Protein AF-A0A7C2ZQN1-F1 (afdb_monomer)

pLDDT: mean 78.72, std 21.74, range [24.59, 96.56]

Mean predicted aligned error: 15.44 Å

Radius of gyration: 37.04 Å; Cα contacts (8 Å, |Δi|>4): 256; chains: 1; bounding box: 61×62×106 Å

Secondary structure (DSSP, 8-state):
-HHHHHHHHHHHHHHHHHHHHHH-----HHHHTHHHHHHHHHHHHHHHHHHHHHHHHHHHHHHHHTT--HHHHHHHHHHHHHHHHHHHHHHHHHHHHHTTT-TTHHHHHHHHHHHHHHHHHHHHHHHHHHHHHHHHHHHHHHHHHHHHTSGGGTTHHHHHHHHHHHHHHHHHGGGHHHHHHHHHS----------------EEETTEE-SSEEEEEEETTEEEEEEEEPPS-TT-----------S---PPPSSS--------

Sequence (263 aa):
MHLLLIAFYLTILTFYLGTLIYALPIPVTGLKRWGPRLLNDAFFIAILISSIEIILGFVDYLRQILGGDWSTYLGFVKGMIVFRSTAIMIMSALASTLSKIIPGIARIITIGINMVSASLYALMLLYFLGLVIFYGMASLVSLGVALMAVPFRISRAAGAFLVSFALVFYLALPLYPQFLLFIASPLPRSALDVSIVYGNVYCSPGCFLDGGFVGIKVGNDYIGPVKLGTGRQDDPFDAEEIHDVQRLYILRCHGTQVLHKHV

InterPro domains:
  IPR060046 DNA import protein CedA/CedA1 domain [PF27251] (3-63)

Structure (mmCIF, N/CA/C/O backbone):
data_AF-A0A7C2ZQN1-F1
#
_entry.id   AF-A0A7C2ZQN1-F1
#
loop_
_atom_site.group_PDB
_atom_site.id
_atom_site.type_symbol
_atom_site.label_atom_id
_atom_site.label_alt_id
_atom_site.label_comp_id
_atom_site.label_asym_id
_atom_site.label_entity_id
_atom_site.label_seq_id
_atom_site.pdbx_PDB_ins_code
_atom_site.Cartn_x
_atom_site.Cartn_y
_atom_site.Cartn_z
_atom_site.occupancy
_atom_site.B_iso_or_equiv
_atom_site.auth_seq_id
_atom_site.auth_comp_id
_atom_site.auth_asym_id
_atom_site.auth_atom_id
_atom_site.pdbx_PDB_model_num
ATOM 1 N N . MET A 1 1 ? 4.921 -1.056 17.856 1.00 62.16 1 MET A N 1
ATOM 2 C CA . MET A 1 1 ? 4.182 -1.684 18.979 1.00 62.16 1 MET A CA 1
ATOM 3 C C . MET A 1 1 ? 3.676 -0.684 20.020 1.00 62.16 1 MET A C 1
ATOM 5 O O . MET A 1 1 ? 2.562 -0.859 20.491 1.00 62.16 1 MET A O 1
ATOM 9 N N . HIS A 1 2 ? 4.391 0.410 20.316 1.00 81.44 2 HIS A N 1
ATOM 10 C CA . HIS A 1 2 ? 3.902 1.438 21.257 1.00 81.44 2 HIS A CA 1
ATOM 11 C C . HIS A 1 2 ? 2.561 2.091 20.858 1.00 81.44 2 HIS A C 1
ATOM 13 O O . HIS A 1 2 ? 1.738 2.370 21.723 1.00 81.44 2 HIS A O 1
ATOM 19 N N . LEU A 1 3 ? 2.291 2.271 19.558 1.00 85.00 3 LEU A N 1
ATOM 20 C CA . LEU A 1 3 ? 1.023 2.846 19.081 1.00 85.00 3 LEU A CA 1
ATOM 21 C C . LEU A 1 3 ? -0.196 1.945 19.329 1.00 85.00 3 LEU A C 1
ATOM 23 O O . LEU A 1 3 ? -1.287 2.455 19.560 1.00 85.00 3 LEU A O 1
ATOM 27 N N . LEU A 1 4 ? -0.021 0.620 19.334 1.00 87.19 4 LEU A N 1
ATOM 28 C CA . LEU A 1 4 ? -1.113 -0.315 19.619 1.00 87.19 4 LEU A CA 1
ATOM 29 C C . LEU A 1 4 ? -1.508 -0.266 21.104 1.00 87.19 4 LEU A C 1
ATOM 31 O O . LEU A 1 4 ? -2.687 -0.279 21.440 1.00 87.19 4 LEU A O 1
ATOM 35 N N . LEU A 1 5 ? -0.515 -0.129 21.987 1.00 90.44 5 LEU A N 1
ATOM 36 C CA . LEU A 1 5 ? -0.727 0.080 23.420 1.00 90.44 5 LEU A CA 1
ATOM 37 C C . LEU A 1 5 ? -1.468 1.400 23.686 1.00 90.44 5 LEU A C 1
ATOM 39 O O . LEU A 1 5 ? -2.411 1.441 24.472 1.00 90.44 5 LEU A O 1
ATOM 43 N N . ILE A 1 6 ? -1.099 2.467 22.972 1.00 90.12 6 ILE A N 1
ATOM 44 C CA . ILE A 1 6 ? -1.827 3.741 23.009 1.00 90.12 6 ILE A CA 1
ATOM 45 C C . ILE A 1 6 ? -3.277 3.544 22.540 1.00 90.12 6 ILE A C 1
ATOM 47 O O . ILE A 1 6 ? -4.199 3.971 23.235 1.00 90.12 6 ILE A O 1
ATOM 51 N N . ALA A 1 7 ? -3.497 2.844 21.422 1.00 90.62 7 ALA A N 1
ATOM 52 C CA . ALA A 1 7 ? -4.836 2.530 20.919 1.00 90.62 7 ALA A CA 1
ATOM 53 C C . ALA A 1 7 ? -5.686 1.769 21.951 1.00 90.62 7 ALA A C 1
ATOM 55 O O . ALA A 1 7 ? -6.874 2.055 22.110 1.00 90.62 7 ALA A O 1
ATOM 56 N N . PHE A 1 8 ? -5.082 0.843 22.698 1.00 92.19 8 PHE A N 1
ATOM 57 C CA . PHE A 1 8 ? -5.755 0.109 23.767 1.00 92.19 8 PHE A CA 1
ATOM 58 C C . PHE A 1 8 ? -6.197 1.030 24.915 1.00 92.19 8 PHE A C 1
ATOM 60 O O . PHE A 1 8 ? -7.364 0.999 25.309 1.00 92.19 8 PHE A O 1
ATOM 67 N N . TYR A 1 9 ? -5.325 1.921 25.396 1.00 94.56 9 TYR A N 1
ATOM 68 C CA . TYR A 1 9 ? -5.704 2.896 26.425 1.00 94.56 9 TYR A CA 1
ATOM 69 C C . TYR A 1 9 ? -6.782 3.879 25.950 1.00 94.56 9 TYR A C 1
ATOM 71 O O . TYR A 1 9 ? -7.707 4.182 26.703 1.00 94.56 9 TYR A O 1
ATOM 79 N N . LEU A 1 10 ? -6.719 4.331 24.695 1.00 93.06 10 LEU A N 1
ATOM 80 C CA . LEU A 1 10 ? -7.768 5.151 24.072 1.00 93.06 10 LEU A CA 1
ATOM 81 C C . LEU A 1 10 ? -9.110 4.411 23.986 1.00 93.06 10 LEU A C 1
ATOM 83 O O . LEU A 1 10 ? -10.169 5.000 24.213 1.00 93.06 10 LEU A O 1
ATOM 87 N N . THR A 1 11 ? -9.072 3.109 23.711 1.00 94.44 11 THR A N 1
ATOM 88 C CA . THR A 1 11 ? -10.266 2.257 23.670 1.00 94.44 11 THR A CA 1
ATOM 89 C C . THR A 1 11 ? -10.902 2.141 25.055 1.00 94.44 11 THR A C 1
ATOM 91 O O . THR A 1 11 ? -12.108 2.351 25.198 1.00 94.44 11 THR A O 1
ATOM 94 N N . ILE A 1 12 ? -10.095 1.901 26.093 1.00 94.75 12 ILE A N 1
ATOM 95 C CA . ILE A 1 12 ? -10.549 1.880 27.493 1.00 94.75 12 ILE A CA 1
ATOM 96 C C . ILE A 1 12 ? -11.128 3.240 27.906 1.00 94.75 12 ILE A C 1
ATOM 98 O O . ILE A 1 12 ? -12.196 3.302 28.514 1.00 94.75 12 ILE A O 1
ATOM 102 N N . LEU A 1 13 ? -10.468 4.341 27.541 1.00 94.19 13 LEU A N 1
ATOM 103 C CA . LEU A 1 13 ? -10.964 5.691 27.807 1.00 94.19 13 LEU A CA 1
ATOM 104 C C . LEU A 1 13 ? -12.332 5.924 27.149 1.00 94.19 13 LEU A C 1
ATOM 106 O O . LEU A 1 13 ? -13.243 6.454 27.781 1.00 94.19 13 LEU A O 1
ATOM 110 N N . THR A 1 14 ? -12.497 5.489 25.899 1.00 93.75 14 THR A N 1
ATOM 111 C CA . THR A 1 14 ? -13.764 5.595 25.160 1.00 93.75 14 THR A CA 1
ATOM 112 C C . THR A 1 14 ? -14.869 4.765 25.814 1.00 93.75 14 THR A C 1
ATOM 114 O O . THR A 1 14 ? -16.006 5.231 25.915 1.00 93.75 14 THR A O 1
ATOM 117 N N . PHE A 1 15 ? -14.535 3.577 26.324 1.00 95.19 15 PHE A N 1
ATOM 118 C CA . PHE A 1 15 ? -15.457 2.744 27.094 1.00 95.19 15 PHE A CA 1
ATOM 119 C C . PHE A 1 15 ? -15.916 3.447 28.379 1.00 95.19 15 PHE A C 1
ATOM 121 O O . PHE A 1 15 ? -17.120 3.562 28.608 1.00 95.19 15 PHE A O 1
ATOM 128 N N . TYR A 1 16 ? -14.985 3.983 29.177 1.00 95.69 16 TYR A N 1
ATOM 129 C CA . TYR A 1 16 ? -15.316 4.706 30.410 1.00 95.69 16 TYR A CA 1
ATOM 130 C C . TYR A 1 16 ? -16.108 5.993 30.158 1.00 95.69 16 TYR A C 1
ATOM 132 O O . TYR A 1 16 ? -17.035 6.300 30.904 1.00 95.69 16 TYR A O 1
ATOM 140 N N . LEU A 1 17 ? -15.806 6.733 29.089 1.00 93.81 17 LEU A N 1
ATOM 141 C CA . LEU A 1 17 ? -16.623 7.878 28.679 1.00 93.81 17 LEU A CA 1
ATOM 142 C C . LEU A 1 17 ? -18.043 7.440 28.302 1.00 93.81 17 LEU A C 1
ATOM 144 O O . LEU A 1 17 ? -19.014 8.093 28.684 1.00 93.81 17 LEU A O 1
ATOM 148 N N . GLY A 1 18 ? -18.176 6.319 27.590 1.00 93.38 18 GLY A N 1
ATOM 149 C CA . GLY A 1 18 ? -19.468 5.738 27.235 1.00 93.38 18 GLY A CA 1
ATOM 150 C C . GLY A 1 18 ? -20.305 5.363 28.459 1.00 93.38 18 GLY A C 1
ATOM 151 O O . GLY A 1 18 ? -21.477 5.740 28.532 1.00 93.38 18 GLY A O 1
ATOM 152 N N . THR A 1 19 ? -19.710 4.674 29.439 1.00 94.50 19 THR A N 1
ATOM 153 C CA . THR A 1 19 ? -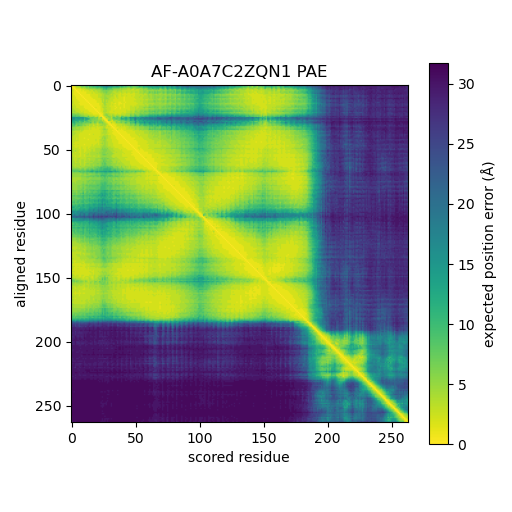20.399 4.288 30.681 1.00 94.50 19 THR A CA 1
ATOM 154 C C . THR A 1 19 ? -20.753 5.499 31.540 1.00 94.50 19 THR A C 1
ATOM 156 O O . THR A 1 19 ? -21.880 5.575 32.026 1.00 94.50 19 THR A O 1
ATOM 159 N N . LEU A 1 20 ? -19.856 6.482 31.662 1.00 94.06 20 LEU A N 1
ATOM 160 C CA . LEU A 1 20 ? -20.097 7.723 32.403 1.00 94.06 20 LEU A CA 1
ATOM 161 C C . LEU A 1 20 ? -21.277 8.512 31.818 1.00 94.06 20 LEU A C 1
ATOM 163 O O . LEU A 1 20 ? -22.177 8.918 32.552 1.00 94.06 20 LEU A O 1
ATOM 167 N N . ILE A 1 21 ? -21.307 8.687 30.493 1.00 92.94 21 ILE A N 1
ATOM 168 C CA . ILE A 1 21 ? -22.405 9.373 29.796 1.00 92.94 21 ILE A CA 1
ATOM 169 C C . ILE A 1 21 ? -23.724 8.611 29.968 1.00 92.94 21 ILE A C 1
ATOM 171 O O . ILE A 1 21 ? -24.782 9.226 30.098 1.00 92.94 21 ILE A O 1
ATOM 175 N N . TYR A 1 22 ? -23.677 7.278 29.967 1.00 92.00 22 TYR A N 1
ATOM 176 C CA . TYR A 1 22 ? -24.867 6.446 30.120 1.00 92.00 22 TYR A CA 1
ATOM 177 C C . TYR A 1 22 ? -25.436 6.467 31.549 1.00 92.00 22 TYR A C 1
ATOM 179 O O . TYR A 1 22 ? -26.656 6.499 31.717 1.00 92.00 22 TYR A O 1
ATOM 187 N N . ALA A 1 23 ? -24.564 6.484 32.561 1.00 93.56 23 ALA A N 1
ATOM 188 C CA . ALA A 1 23 ? -24.929 6.500 33.978 1.00 93.56 23 ALA A CA 1
ATOM 189 C C . ALA A 1 23 ? -25.407 7.876 34.476 1.00 93.56 23 ALA A C 1
ATOM 191 O O . ALA A 1 23 ? -26.027 7.967 35.535 1.00 93.56 23 ALA A O 1
ATOM 192 N N . LEU A 1 24 ? -25.129 8.949 33.730 1.00 92.00 24 LEU A N 1
ATOM 193 C CA . LEU A 1 24 ? -25.453 10.312 34.135 1.00 92.00 24 LEU A CA 1
ATOM 194 C C . LEU A 1 24 ? -26.981 10.525 34.241 1.00 92.00 24 LEU A C 1
ATOM 196 O O . LEU A 1 24 ? -27.708 10.293 33.265 1.00 92.00 24 LEU A O 1
ATOM 200 N N . PRO A 1 25 ? -27.496 11.038 35.376 1.00 88.88 25 PRO A N 1
ATOM 201 C CA . PRO A 1 25 ? -28.918 11.320 35.567 1.00 88.88 25 PRO A CA 1
ATOM 202 C C . PRO A 1 25 ? -29.312 12.661 34.920 1.00 88.88 25 PRO A C 1
ATOM 204 O O . PRO A 1 25 ? -29.912 13.520 35.559 1.00 88.88 25 PRO A O 1
ATOM 207 N N . ILE A 1 26 ? -28.945 12.878 33.653 1.00 86.69 26 ILE A N 1
ATOM 208 C CA . ILE A 1 26 ? -29.235 14.119 32.922 1.00 86.69 26 ILE A CA 1
ATOM 209 C C . ILE A 1 26 ? -30.270 13.841 31.818 1.00 86.69 26 ILE A C 1
ATOM 211 O O . ILE A 1 26 ? -30.046 12.963 30.979 1.00 86.69 26 ILE A O 1
ATOM 215 N N . PRO A 1 27 ? -31.383 14.599 31.744 1.00 81.25 27 PRO A N 1
ATOM 216 C CA . PRO A 1 27 ? -32.436 14.409 30.744 1.00 81.25 27 PRO A CA 1
ATOM 217 C C . PRO A 1 27 ? -32.093 15.021 29.367 1.00 81.25 27 PRO A C 1
ATOM 219 O O . PRO A 1 27 ? -32.971 15.511 28.663 1.00 81.25 27 PRO A O 1
ATOM 222 N N . VAL A 1 28 ? -30.823 14.998 28.941 1.00 88.81 28 VAL A N 1
ATOM 223 C CA . VAL A 1 28 ? -30.412 15.469 27.605 1.00 88.81 28 VAL A CA 1
ATOM 224 C C . VAL A 1 28 ? -30.356 14.273 26.656 1.00 88.81 28 VAL A C 1
ATOM 226 O O . VAL A 1 28 ? -29.385 13.513 26.617 1.00 88.81 28 VAL A O 1
ATOM 229 N N . THR A 1 29 ? -31.414 14.103 25.864 1.00 84.06 29 THR A N 1
ATOM 230 C CA . THR A 1 29 ? -31.579 12.971 24.933 1.00 84.06 29 THR A CA 1
ATOM 231 C C . THR A 1 29 ? -30.454 12.875 23.901 1.00 84.06 29 THR A C 1
ATOM 233 O O . THR A 1 29 ? -30.054 11.769 23.538 1.00 84.06 29 THR A O 1
ATOM 236 N N . GLY A 1 30 ? -29.907 14.013 23.460 1.00 85.62 30 GLY A N 1
ATOM 237 C CA . GLY A 1 30 ? -28.780 14.071 22.529 1.00 85.62 30 GLY A CA 1
ATOM 238 C C . GLY A 1 30 ? -27.532 13.401 23.095 1.00 85.62 30 GLY A C 1
ATOM 239 O O . GLY A 1 30 ? -27.023 12.460 22.494 1.00 85.62 30 GLY A O 1
ATOM 240 N N . LEU A 1 31 ? -27.089 13.829 24.280 1.00 86.50 31 LEU A N 1
ATOM 241 C CA . LEU A 1 31 ? -25.899 13.302 24.951 1.00 86.50 31 LEU A CA 1
ATOM 242 C C . LEU A 1 31 ? -26.084 11.832 25.355 1.00 86.50 31 LEU A C 1
ATOM 244 O O . LEU A 1 31 ? -25.201 11.010 25.119 1.00 86.50 31 LEU A O 1
ATOM 248 N N . LYS A 1 32 ? -27.269 11.464 25.857 1.00 89.56 32 LYS A N 1
ATOM 249 C CA . LYS A 1 32 ? -27.554 10.092 26.302 1.00 89.56 32 LYS A CA 1
ATOM 250 C C . LYS A 1 32 ? -27.498 9.061 25.168 1.00 89.56 32 LYS A C 1
ATOM 252 O O . LYS A 1 32 ? -27.148 7.910 25.409 1.00 89.56 32 LYS A O 1
ATOM 257 N N . ARG A 1 33 ? -27.767 9.464 23.918 1.00 90.00 33 ARG A N 1
ATOM 258 C CA . ARG A 1 33 ? -27.608 8.603 22.727 1.00 90.00 33 ARG A CA 1
ATOM 259 C C . ARG A 1 33 ? -26.142 8.308 22.383 1.00 90.00 33 ARG A C 1
ATOM 261 O O . ARG A 1 33 ? -25.886 7.318 21.699 1.00 90.00 33 ARG A O 1
ATOM 268 N N . TRP A 1 34 ? -25.187 9.129 22.831 1.00 91.38 34 TRP A N 1
ATOM 269 C CA . TRP A 1 34 ? -23.758 8.894 22.591 1.00 91.38 34 TRP A CA 1
ATOM 270 C C . TRP A 1 34 ? -23.175 7.817 23.502 1.00 91.38 34 TRP A C 1
ATOM 272 O O . TRP A 1 34 ? -22.329 7.062 23.037 1.00 91.38 34 TRP A O 1
ATOM 282 N N . GLY A 1 35 ? -23.667 7.678 24.738 1.00 91.44 35 GLY A N 1
ATOM 283 C CA . GLY A 1 35 ? -23.226 6.644 25.686 1.00 91.44 35 GLY A CA 1
ATOM 284 C C . GLY A 1 35 ? -23.189 5.227 25.087 1.00 91.44 35 GLY A C 1
ATOM 285 O O . GLY A 1 35 ? -22.101 4.668 24.935 1.00 91.44 35 GLY A O 1
ATOM 286 N N . PRO A 1 36 ? -24.332 4.656 24.650 1.00 91.94 36 PRO A N 1
ATOM 287 C CA . PRO A 1 36 ? -24.359 3.313 24.071 1.00 91.94 36 PRO A CA 1
ATOM 288 C C . PRO A 1 36 ? -23.590 3.215 22.742 1.00 91.94 36 PRO A C 1
ATOM 290 O O . PRO A 1 36 ? -23.057 2.156 22.421 1.00 91.94 36 PRO A O 1
ATOM 293 N N . ARG A 1 37 ? -23.478 4.310 21.973 1.00 92.25 37 ARG A N 1
ATOM 294 C CA . ARG A 1 37 ? -22.674 4.335 20.738 1.00 92.25 37 ARG A CA 1
ATOM 295 C C . ARG A 1 37 ? -21.175 4.221 21.025 1.00 92.25 37 ARG A C 1
ATOM 297 O O . ARG A 1 37 ? -20.512 3.430 20.365 1.00 92.25 37 ARG A O 1
ATOM 304 N N . LEU A 1 38 ? -20.663 4.970 22.003 1.00 93.19 38 LEU A N 1
ATOM 305 C CA . LEU A 1 38 ? -19.253 4.942 22.411 1.00 93.19 38 LEU A CA 1
ATOM 306 C C . LEU A 1 38 ? -18.869 3.593 23.032 1.00 93.19 38 LEU A C 1
ATOM 308 O O . LEU A 1 38 ? -17.793 3.076 22.752 1.00 93.19 38 LEU A O 1
ATOM 312 N N . LEU A 1 39 ? -19.772 2.995 23.812 1.00 94.25 39 LEU A N 1
ATOM 313 C CA . LEU A 1 39 ? -19.615 1.638 24.343 1.00 94.25 39 LEU A CA 1
ATOM 314 C C . LEU A 1 39 ? -19.438 0.611 23.221 1.00 94.25 39 LEU A C 1
ATOM 316 O O . LEU A 1 39 ? -18.450 -0.120 23.205 1.00 94.25 39 LEU A O 1
ATOM 320 N N . ASN A 1 40 ? -20.362 0.596 22.257 1.00 94.00 40 ASN A N 1
ATOM 321 C CA . ASN A 1 40 ? -20.288 -0.312 21.113 1.00 94.00 40 ASN A CA 1
ATOM 322 C C . ASN A 1 40 ? -18.998 -0.096 20.302 1.00 94.00 40 ASN A C 1
ATOM 324 O O . ASN A 1 40 ? -18.330 -1.040 19.892 1.00 94.00 40 ASN A O 1
ATOM 328 N N . ASP A 1 41 ? -18.601 1.165 20.128 1.00 92.00 41 ASP A N 1
ATOM 329 C CA . ASP A 1 41 ? -17.365 1.526 19.440 1.00 92.00 41 ASP A CA 1
ATOM 330 C C . ASP A 1 41 ? -16.114 0.992 20.124 1.00 92.00 41 ASP A C 1
ATOM 332 O O . ASP A 1 41 ? -15.241 0.452 19.444 1.00 92.00 41 ASP A O 1
ATOM 336 N N . ALA A 1 42 ? -16.034 1.123 21.446 1.00 94.25 42 ALA A N 1
ATOM 337 C CA . ALA A 1 42 ? -14.910 0.610 22.210 1.00 94.25 42 ALA A CA 1
ATOM 338 C C . ALA A 1 42 ? -14.810 -0.919 22.096 1.00 94.25 42 ALA A C 1
ATOM 340 O O . ALA A 1 42 ? -13.716 -1.439 21.888 1.00 94.25 42 ALA A O 1
ATOM 341 N N . PHE A 1 43 ? -15.937 -1.638 22.138 1.00 94.88 43 PHE A N 1
ATOM 342 C CA . PHE A 1 43 ? -15.942 -3.091 21.941 1.00 94.88 43 PHE A CA 1
ATOM 343 C C . PHE A 1 43 ? -15.425 -3.498 20.559 1.00 94.88 43 PHE A C 1
ATOM 345 O O . PHE A 1 43 ? -14.558 -4.366 20.472 1.00 94.88 43 PHE A O 1
ATOM 352 N N . PHE A 1 44 ? -15.889 -2.854 19.483 1.00 93.25 44 PHE A N 1
ATOM 353 C CA . PHE A 1 44 ? -15.401 -3.164 18.134 1.00 93.25 44 PHE A CA 1
ATOM 354 C C . PHE A 1 44 ? -13.898 -2.945 17.987 1.00 93.25 44 PHE A C 1
ATOM 356 O O . PHE A 1 44 ? -13.211 -3.749 17.360 1.00 93.25 44 PHE A O 1
ATOM 363 N N . ILE A 1 45 ? -13.377 -1.866 18.567 1.00 93.75 45 ILE A N 1
ATOM 364 C CA . ILE A 1 45 ? -11.957 -1.531 18.457 1.00 93.75 45 ILE A CA 1
ATOM 365 C C . ILE A 1 45 ? -11.115 -2.458 19.336 1.00 93.75 45 ILE A C 1
ATOM 367 O O . ILE A 1 45 ? -10.049 -2.883 18.903 1.00 93.75 45 ILE A O 1
ATOM 371 N N . ALA A 1 46 ? -11.604 -2.850 20.515 1.00 94.12 46 ALA A N 1
ATOM 372 C CA . ALA A 1 46 ? -10.943 -3.846 21.355 1.00 94.12 46 ALA A CA 1
ATOM 373 C C . ALA A 1 46 ? -10.813 -5.193 20.628 1.00 94.12 46 ALA A C 1
ATOM 375 O O . ALA A 1 46 ? -9.721 -5.755 20.572 1.00 94.12 46 ALA A O 1
ATOM 376 N N . ILE A 1 47 ? -11.897 -5.661 19.998 1.00 95.25 47 ILE A N 1
ATOM 377 C CA . ILE A 1 47 ? -11.883 -6.878 19.174 1.00 95.25 47 ILE A CA 1
ATOM 378 C C . ILE A 1 47 ? -10.887 -6.725 18.019 1.00 95.25 47 ILE A C 1
ATOM 380 O O . ILE A 1 47 ? -10.082 -7.624 17.783 1.00 95.25 47 ILE A O 1
ATOM 384 N N . LEU A 1 48 ? -10.894 -5.576 17.334 1.00 93.75 48 LEU A N 1
ATOM 385 C CA . LEU A 1 48 ? -9.969 -5.301 16.235 1.00 93.75 48 LEU A CA 1
ATOM 386 C C . LEU A 1 48 ? -8.507 -5.381 16.694 1.00 93.75 48 LEU A C 1
ATOM 388 O O . LEU A 1 48 ? -7.716 -6.064 16.046 1.00 93.75 48 LEU A O 1
ATOM 392 N N . ILE A 1 49 ? -8.166 -4.738 17.816 1.00 94.00 49 ILE A N 1
ATOM 393 C CA . ILE A 1 49 ? -6.822 -4.765 18.411 1.00 94.00 49 ILE A CA 1
ATOM 394 C C . ILE A 1 49 ? -6.400 -6.207 18.707 1.00 94.00 49 ILE A C 1
ATOM 396 O O . ILE A 1 49 ? -5.299 -6.597 18.327 1.00 94.00 49 ILE A O 1
ATOM 400 N N . SER A 1 50 ? -7.271 -7.014 19.319 1.00 92.25 50 SER A N 1
ATOM 401 C CA . SER A 1 50 ? -6.980 -8.426 19.607 1.00 92.25 50 SER A CA 1
ATOM 402 C C . SER A 1 50 ? -6.842 -9.283 18.345 1.00 92.25 50 SER A C 1
ATOM 404 O O . SER A 1 50 ? -6.078 -10.241 18.335 1.00 92.25 50 SER A O 1
ATOM 406 N N . SER A 1 51 ? -7.559 -8.946 17.272 1.00 94.12 51 SER A N 1
ATOM 407 C CA . SER A 1 51 ? -7.533 -9.693 16.007 1.00 94.12 51 SER A CA 1
ATOM 408 C C . SER A 1 51 ? -6.419 -9.275 15.041 1.00 94.12 51 SER A C 1
ATOM 410 O O . SER A 1 51 ? -6.238 -9.926 14.012 1.00 94.12 51 SER A O 1
ATOM 412 N N . ILE A 1 52 ? -5.673 -8.200 15.323 1.00 92.75 52 ILE A N 1
ATOM 413 C CA . ILE A 1 52 ? -4.809 -7.579 14.311 1.00 92.75 52 ILE A CA 1
ATOM 414 C C . ILE A 1 52 ? -3.683 -8.502 13.844 1.00 92.75 52 ILE A C 1
ATOM 416 O O . ILE A 1 52 ? -3.402 -8.558 12.654 1.00 92.75 52 ILE A O 1
ATOM 420 N N . GLU A 1 53 ? -3.076 -9.272 14.746 1.00 91.69 53 GLU A N 1
ATOM 421 C CA . GLU A 1 53 ? -2.003 -10.206 14.390 1.00 91.69 53 GLU A CA 1
ATOM 422 C C . GLU A 1 53 ? -2.514 -11.325 13.480 1.00 91.69 53 GLU A C 1
ATOM 424 O O . GLU A 1 53 ? -1.842 -11.692 12.519 1.00 91.69 53 GLU A O 1
ATOM 429 N N . ILE A 1 54 ? -3.743 -11.796 13.719 1.00 95.19 54 ILE A N 1
ATOM 430 C CA . ILE A 1 54 ? -4.411 -12.785 12.865 1.00 95.19 54 ILE A CA 1
ATOM 431 C C . ILE A 1 54 ? -4.655 -12.191 11.474 1.00 95.19 54 ILE A C 1
ATOM 433 O O . ILE A 1 54 ? -4.389 -12.851 10.472 1.00 95.19 54 ILE A O 1
ATOM 437 N N . ILE A 1 55 ? -5.113 -10.937 11.395 1.00 94.62 55 ILE A N 1
ATOM 438 C CA .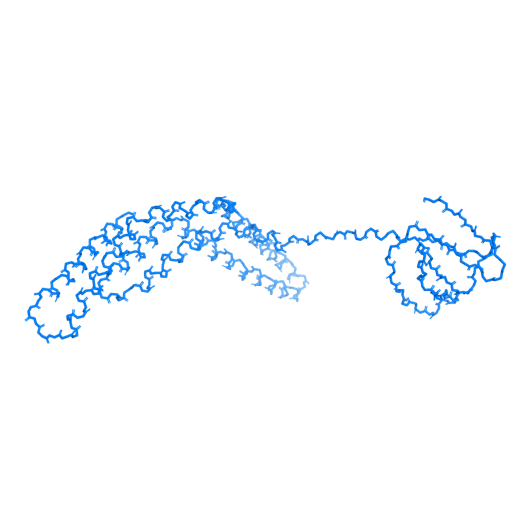 ILE A 1 55 ? -5.331 -10.240 10.119 1.00 94.62 55 ILE A CA 1
ATOM 439 C C . ILE A 1 55 ? -4.011 -10.088 9.353 1.00 94.62 55 ILE A C 1
ATOM 441 O O . ILE A 1 55 ? -3.964 -10.376 8.158 1.00 94.62 55 ILE A O 1
ATOM 445 N N . LEU A 1 56 ? -2.936 -9.664 10.022 1.00 94.06 56 LEU A N 1
ATOM 446 C CA . LEU A 1 56 ? -1.621 -9.504 9.395 1.00 94.06 56 LEU A CA 1
ATOM 447 C C . LEU A 1 56 ? -1.068 -10.850 8.911 1.00 94.06 56 LEU A 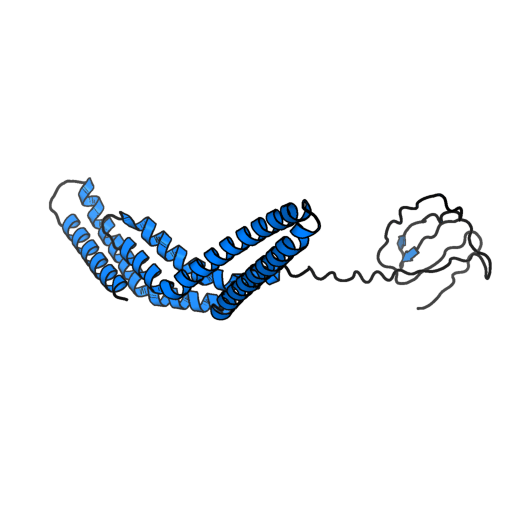C 1
ATOM 449 O O . LEU A 1 56 ? -0.629 -10.946 7.766 1.00 94.06 56 LEU A O 1
ATOM 453 N N . GLY A 1 57 ? -1.176 -11.900 9.729 1.00 94.50 57 GLY A N 1
ATOM 454 C CA . GLY A 1 57 ? -0.777 -13.255 9.351 1.00 94.50 57 GLY A CA 1
ATOM 455 C C . GLY A 1 57 ? -1.578 -13.799 8.167 1.00 94.50 57 GLY A C 1
ATOM 456 O O . GLY A 1 57 ? -1.009 -14.400 7.258 1.00 94.50 57 GLY A O 1
ATOM 457 N N . PHE A 1 58 ? -2.885 -13.530 8.122 1.00 95.62 58 PHE A N 1
ATOM 458 C CA . PHE A 1 58 ? -3.732 -13.895 6.987 1.00 95.62 58 PHE A CA 1
ATOM 459 C C . PHE A 1 58 ? -3.324 -13.164 5.700 1.00 95.62 58 PHE A C 1
ATOM 461 O O . PHE A 1 58 ? -3.273 -13.772 4.632 1.00 95.62 58 PHE A O 1
ATOM 468 N N . VAL A 1 59 ? -2.985 -11.877 5.788 1.00 94.88 59 VAL A N 1
ATOM 469 C CA . VAL A 1 59 ? -2.514 -11.096 4.634 1.00 94.88 59 VAL A CA 1
ATOM 470 C C . VAL A 1 59 ? -1.161 -11.597 4.130 1.00 94.88 59 VAL A C 1
ATOM 472 O O . VAL A 1 59 ? -0.980 -11.728 2.918 1.00 94.88 59 VAL A O 1
ATOM 475 N N . ASP A 1 60 ? -0.230 -11.932 5.023 1.00 93.56 60 ASP A N 1
ATOM 476 C CA . ASP A 1 60 ? 1.042 -12.548 4.634 1.00 93.56 60 ASP A CA 1
ATOM 477 C C . ASP A 1 60 ? 0.847 -13.922 3.985 1.00 93.56 60 ASP A C 1
ATOM 479 O O . ASP A 1 60 ? 1.488 -14.219 2.977 1.00 93.56 60 ASP A O 1
ATOM 483 N N . TYR A 1 61 ? -0.072 -14.731 4.510 1.00 95.56 61 TYR A N 1
ATOM 484 C CA . TYR A 1 61 ? -0.434 -16.019 3.923 1.00 95.56 61 TYR A CA 1
ATOM 485 C C . TYR A 1 61 ? -1.009 -15.866 2.507 1.00 95.56 61 TYR A C 1
ATOM 487 O O . TYR A 1 61 ? -0.548 -16.531 1.577 1.00 95.56 61 TYR A O 1
ATOM 495 N N . LEU A 1 62 ? -1.956 -14.941 2.308 1.00 95.44 62 LEU A N 1
ATOM 496 C CA . LEU A 1 62 ? -2.506 -14.642 0.981 1.00 95.44 62 LEU A CA 1
ATOM 497 C C . LEU A 1 62 ? -1.423 -14.167 0.010 1.00 95.44 62 LEU A C 1
ATOM 499 O O . LEU A 1 62 ? -1.363 -14.638 -1.125 1.00 95.44 62 LEU A O 1
ATOM 503 N N . ARG A 1 63 ? -0.547 -13.262 0.458 1.00 94.06 63 ARG A N 1
ATOM 504 C CA . ARG A 1 63 ? 0.577 -12.766 -0.343 1.00 94.06 63 ARG A CA 1
ATOM 505 C C . ARG A 1 63 ? 1.473 -13.915 -0.813 1.00 94.06 63 ARG A C 1
ATOM 507 O O . ARG A 1 63 ? 1.854 -13.935 -1.980 1.00 94.06 63 ARG A O 1
ATOM 514 N N . GLN A 1 64 ? 1.782 -14.872 0.061 1.00 92.94 64 GLN A N 1
ATOM 515 C CA . GLN A 1 64 ? 2.620 -16.027 -0.278 1.00 92.94 64 GLN A CA 1
ATOM 516 C C . GLN A 1 64 ? 1.951 -16.965 -1.289 1.00 92.94 64 GLN A C 1
ATOM 518 O O . GLN A 1 64 ? 2.605 -17.371 -2.247 1.00 92.94 64 GLN A O 1
ATOM 523 N N . ILE A 1 65 ? 0.656 -17.267 -1.133 1.00 94.69 65 ILE A N 1
ATOM 524 C CA . ILE A 1 65 ? -0.085 -18.114 -2.089 1.00 94.69 65 ILE A CA 1
ATOM 525 C C . ILE A 1 65 ? -0.139 -17.482 -3.476 1.00 94.69 65 ILE A C 1
ATOM 527 O O . ILE A 1 65 ? -0.009 -18.174 -4.482 1.00 94.69 65 ILE A O 1
ATOM 531 N N . LEU A 1 66 ? -0.299 -16.163 -3.532 1.00 92.06 66 LEU A N 1
ATOM 532 C CA . LEU A 1 66 ? -0.293 -15.412 -4.783 1.00 92.06 66 LEU A CA 1
ATOM 533 C C . LEU A 1 66 ? 1.110 -15.286 -5.410 1.00 92.06 66 LEU A C 1
ATOM 535 O O . LEU A 1 66 ? 1.250 -14.668 -6.463 1.00 92.06 66 LEU A O 1
ATOM 539 N N . GLY A 1 67 ? 2.152 -15.837 -4.775 1.00 89.88 67 GLY A N 1
ATOM 540 C CA . GLY A 1 67 ? 3.538 -15.757 -5.245 1.00 89.88 67 GLY A CA 1
ATOM 541 C C . GLY A 1 67 ? 4.179 -14.378 -5.056 1.00 89.88 67 GLY A C 1
ATOM 542 O O . GLY A 1 67 ? 5.162 -14.055 -5.722 1.00 89.88 67 GLY A O 1
ATOM 543 N N . GLY A 1 68 ? 3.624 -13.538 -4.179 1.00 91.06 68 GLY A N 1
ATOM 544 C CA . GLY A 1 68 ? 4.101 -12.183 -3.929 1.00 91.06 68 GLY A CA 1
ATOM 545 C C . GLY A 1 68 ? 5.335 -12.152 -3.026 1.00 91.06 68 GLY A C 1
ATOM 546 O O . GLY A 1 68 ? 5.232 -12.307 -1.808 1.00 91.06 68 GLY A O 1
ATOM 547 N N . ASP A 1 69 ? 6.500 -11.854 -3.595 1.00 93.94 69 ASP A N 1
ATOM 548 C CA . ASP A 1 69 ? 7.734 -11.636 -2.837 1.00 93.94 69 ASP A CA 1
ATOM 549 C C . ASP A 1 69 ? 8.216 -10.177 -2.906 1.00 93.94 69 ASP A C 1
ATOM 551 O O . ASP A 1 69 ? 8.392 -9.588 -3.976 1.00 93.94 69 ASP A O 1
ATOM 555 N N . TRP A 1 70 ? 8.462 -9.596 -1.731 1.00 94.19 70 TRP A N 1
ATOM 556 C CA . TRP A 1 70 ? 8.921 -8.217 -1.579 1.00 94.19 70 TRP A CA 1
ATOM 557 C C . TRP A 1 70 ? 10.337 -8.003 -2.098 1.00 94.19 70 TRP A C 1
ATOM 559 O O . TRP A 1 70 ? 10.613 -6.954 -2.683 1.00 94.19 70 TRP A O 1
ATOM 569 N N . SER A 1 71 ? 11.224 -8.982 -1.911 1.00 93.94 71 SER A N 1
ATOM 570 C CA . SER A 1 71 ? 12.601 -8.889 -2.406 1.00 93.94 71 SER A CA 1
ATOM 571 C C . SER A 1 71 ? 12.608 -8.843 -3.933 1.00 93.94 71 SER A C 1
ATOM 573 O O . SER A 1 71 ? 13.211 -7.951 -4.537 1.00 93.94 71 SER A O 1
ATOM 575 N N . THR A 1 72 ? 11.831 -9.732 -4.553 1.00 93.06 72 THR A N 1
ATOM 576 C CA . THR A 1 72 ? 11.617 -9.775 -6.002 1.00 93.06 72 THR A CA 1
ATOM 577 C C . THR A 1 72 ? 11.041 -8.459 -6.530 1.00 93.06 72 THR A C 1
ATOM 579 O O . THR A 1 72 ? 11.566 -7.909 -7.498 1.00 93.06 72 THR A O 1
ATOM 582 N N . TYR A 1 73 ? 10.019 -7.896 -5.878 1.00 95.19 73 TYR A N 1
ATOM 583 C CA . TYR A 1 73 ? 9.447 -6.602 -6.266 1.00 95.19 73 TYR A CA 1
ATOM 584 C C . TYR A 1 73 ? 10.451 -5.445 -6.163 1.00 95.19 73 TYR A C 1
ATOM 586 O O . TYR A 1 73 ? 10.626 -4.694 -7.127 1.00 95.19 73 TYR A O 1
ATOM 594 N N . LEU A 1 74 ? 11.142 -5.300 -5.028 1.00 95.25 74 LEU A N 1
ATOM 595 C CA . LEU A 1 74 ? 12.115 -4.221 -4.834 1.00 95.25 74 LEU A CA 1
ATOM 596 C C . LEU A 1 74 ? 13.282 -4.343 -5.819 1.00 95.25 74 LEU A C 1
ATOM 598 O O . LEU A 1 74 ? 13.709 -3.337 -6.390 1.00 95.25 74 LEU A O 1
ATOM 602 N N . GLY A 1 75 ? 13.761 -5.565 -6.065 1.00 95.06 75 GLY A N 1
ATOM 603 C CA . GLY A 1 75 ? 14.780 -5.852 -7.072 1.00 95.06 75 GLY A CA 1
ATOM 604 C C . GLY A 1 75 ? 14.315 -5.500 -8.485 1.00 95.06 75 GLY A C 1
ATOM 605 O O . GLY A 1 75 ? 15.042 -4.827 -9.218 1.00 95.06 75 GLY A O 1
ATOM 606 N N . PHE A 1 76 ? 13.085 -5.872 -8.841 1.00 94.69 76 PHE A N 1
ATOM 607 C CA . PHE A 1 76 ? 12.482 -5.564 -10.136 1.00 94.69 76 PHE A CA 1
ATOM 608 C C . PHE A 1 76 ? 12.371 -4.052 -10.370 1.00 94.69 76 PHE A C 1
ATOM 610 O O . PHE A 1 76 ? 12.883 -3.546 -11.370 1.00 94.69 76 PHE A O 1
ATOM 617 N N . VAL A 1 77 ? 11.774 -3.302 -9.437 1.00 95.31 77 VAL A N 1
ATOM 618 C CA . VAL A 1 77 ? 11.622 -1.841 -9.574 1.00 95.31 77 VAL A CA 1
ATOM 619 C C . VAL A 1 77 ? 12.986 -1.149 -9.595 1.00 95.31 77 VAL A C 1
ATOM 621 O O . VAL A 1 77 ? 13.213 -0.263 -10.420 1.00 95.31 77 VAL A O 1
ATOM 624 N N . LYS A 1 78 ? 13.936 -1.582 -8.758 1.00 95.31 78 LYS A N 1
ATOM 625 C CA . LYS A 1 78 ? 15.307 -1.052 -8.759 1.00 95.31 78 LYS A CA 1
ATOM 626 C C . LYS A 1 78 ? 16.015 -1.304 -10.092 1.00 95.31 78 LYS A C 1
ATOM 628 O O . LYS A 1 78 ? 16.624 -0.382 -10.629 1.00 95.31 78 LYS A O 1
ATOM 633 N N . GLY A 1 79 ? 15.907 -2.508 -10.653 1.00 95.25 79 GLY A N 1
ATOM 634 C CA . GLY A 1 79 ? 16.452 -2.833 -11.975 1.00 95.25 79 GLY A CA 1
ATOM 635 C C . GLY A 1 79 ? 15.835 -1.967 -13.073 1.00 95.25 79 GLY A C 1
ATOM 636 O O . GLY A 1 79 ? 16.545 -1.414 -13.911 1.00 95.25 79 GLY A O 1
ATOM 637 N N . MET A 1 80 ? 14.521 -1.752 -13.001 1.00 93.88 80 MET A N 1
ATOM 638 C CA . MET A 1 80 ? 13.800 -0.862 -13.904 1.00 93.88 80 MET A CA 1
ATOM 639 C C . MET A 1 80 ? 14.278 0.597 -13.795 1.00 93.88 80 MET A C 1
ATOM 641 O O . MET A 1 80 ? 14.433 1.242 -14.833 1.00 93.88 80 MET A O 1
ATOM 645 N N . ILE A 1 81 ? 14.560 1.109 -12.591 1.00 95.75 81 ILE A N 1
ATOM 646 C CA . ILE A 1 81 ? 15.129 2.453 -12.377 1.00 95.75 81 ILE A CA 1
ATOM 647 C C . ILE A 1 81 ? 16.534 2.554 -12.978 1.00 95.75 81 ILE A C 1
ATOM 649 O O . ILE A 1 81 ? 16.807 3.500 -13.717 1.00 95.75 81 ILE A O 1
ATOM 653 N N . VAL A 1 82 ? 17.406 1.578 -12.702 1.00 96.25 82 VAL A N 1
ATOM 654 C CA . VAL A 1 82 ? 18.780 1.548 -13.232 1.00 96.25 82 VAL A CA 1
ATOM 655 C C . VAL A 1 82 ? 18.771 1.521 -14.759 1.00 96.25 82 VAL A C 1
ATOM 657 O O . VAL A 1 82 ? 19.516 2.262 -15.388 1.00 96.25 82 VAL A O 1
ATOM 660 N N . PHE A 1 83 ? 17.886 0.734 -15.371 1.00 94.56 83 PHE A N 1
ATOM 661 C CA . PHE A 1 83 ? 17.760 0.682 -16.826 1.00 94.56 83 PHE A CA 1
ATOM 662 C C . PHE A 1 83 ? 17.364 2.036 -17.444 1.00 94.56 83 PHE A C 1
ATOM 664 O O . PHE A 1 83 ? 17.908 2.428 -18.474 1.00 94.56 83 PHE A O 1
ATOM 671 N N . ARG A 1 84 ? 16.443 2.795 -16.825 1.00 93.94 84 ARG A N 1
ATOM 672 C CA . ARG A 1 84 ? 16.073 4.129 -17.344 1.00 93.94 84 ARG A CA 1
ATOM 673 C C . ARG A 1 84 ? 17.159 5.165 -17.080 1.00 93.94 84 ARG A C 1
ATOM 675 O O . ARG A 1 84 ? 17.371 6.027 -17.929 1.00 93.94 84 ARG A O 1
ATOM 682 N N . SER A 1 85 ? 17.848 5.103 -15.941 1.00 94.88 85 SER A N 1
ATOM 683 C CA . SER A 1 85 ? 18.917 6.059 -15.636 1.00 94.88 85 SER A CA 1
ATOM 684 C C . SER A 1 85 ? 20.113 5.890 -16.575 1.00 94.88 85 SER A C 1
ATOM 686 O O . SER A 1 85 ? 20.643 6.888 -17.066 1.00 94.88 85 SER A O 1
ATOM 688 N N . THR A 1 86 ? 20.488 4.651 -16.910 1.00 94.44 86 THR A N 1
ATOM 689 C CA . THR A 1 86 ? 21.531 4.384 -17.911 1.00 94.44 86 THR A CA 1
ATOM 690 C C . THR A 1 86 ? 21.082 4.793 -19.310 1.00 94.44 86 THR A C 1
ATOM 692 O O . THR A 1 86 ? 21.863 5.414 -20.028 1.00 94.44 86 THR A O 1
ATOM 695 N N . ALA A 1 87 ? 19.822 4.552 -19.686 1.00 92.44 87 ALA A N 1
ATOM 696 C CA . ALA A 1 87 ? 19.282 5.010 -20.968 1.00 92.44 87 ALA A CA 1
ATOM 697 C C . ALA A 1 87 ? 19.339 6.543 -21.111 1.00 92.44 87 ALA A C 1
ATOM 699 O O . ALA A 1 87 ? 19.792 7.042 -22.140 1.00 92.44 87 ALA A O 1
ATOM 700 N N . ILE A 1 88 ? 18.958 7.296 -20.071 1.00 93.44 88 ILE A N 1
ATOM 701 C CA . ILE A 1 88 ? 19.070 8.766 -20.057 1.00 93.44 88 ILE A CA 1
ATOM 702 C C . ILE A 1 88 ? 20.534 9.204 -20.168 1.00 93.44 88 ILE A C 1
ATOM 704 O O . ILE A 1 88 ? 20.836 10.145 -20.900 1.00 93.44 88 ILE A O 1
ATOM 708 N N . MET A 1 89 ? 21.451 8.533 -19.467 1.00 92.88 89 MET A N 1
ATOM 709 C CA . MET A 1 89 ? 22.884 8.834 -19.528 1.00 92.88 89 MET A CA 1
ATOM 710 C C . MET A 1 89 ? 23.456 8.610 -20.935 1.00 92.88 89 MET A C 1
ATOM 712 O O . MET A 1 89 ? 24.190 9.451 -21.447 1.00 92.88 89 MET A O 1
ATOM 716 N N . ILE A 1 90 ? 23.077 7.513 -21.592 1.00 92.25 90 ILE A N 1
ATOM 717 C CA . ILE A 1 90 ? 23.490 7.211 -22.968 1.00 92.25 90 ILE A CA 1
ATOM 718 C C . ILE A 1 90 ? 22.894 8.238 -23.939 1.00 92.25 90 ILE A C 1
ATOM 720 O O . ILE A 1 90 ? 23.614 8.796 -24.767 1.00 92.25 90 ILE A O 1
ATOM 724 N N . MET A 1 91 ? 21.599 8.542 -23.814 1.00 90.00 91 MET A N 1
ATOM 725 C CA . MET A 1 91 ? 20.926 9.537 -24.654 1.00 90.00 91 MET A CA 1
ATOM 726 C C . MET A 1 91 ? 21.504 10.943 -24.476 1.00 90.00 91 MET A C 1
ATOM 728 O O . MET A 1 91 ? 21.647 11.663 -25.461 1.00 90.00 91 MET A O 1
ATOM 732 N N . SER A 1 92 ? 21.866 11.346 -23.256 1.00 89.75 92 SER A N 1
ATOM 733 C CA . SER A 1 92 ? 22.470 12.658 -23.005 1.00 89.75 92 SER A CA 1
ATOM 734 C C . SER A 1 92 ? 23.904 12.741 -23.536 1.00 89.75 92 SER A C 1
ATOM 736 O O . SER A 1 92 ? 24.270 13.749 -24.147 1.00 89.75 92 SER A O 1
ATOM 738 N N . ALA A 1 93 ? 24.686 11.662 -23.420 1.00 89.81 93 ALA A N 1
ATOM 739 C CA . ALA A 1 93 ? 26.006 11.560 -24.040 1.00 89.81 93 ALA A CA 1
ATOM 740 C C . ALA A 1 93 ? 25.916 11.669 -25.575 1.00 89.81 93 ALA A C 1
ATOM 742 O O . ALA A 1 93 ? 26.631 12.472 -26.185 1.00 89.81 93 ALA A O 1
ATOM 743 N N . LEU A 1 94 ? 24.978 10.947 -26.197 1.00 88.19 94 LEU A N 1
ATOM 744 C CA . LEU A 1 94 ? 24.677 11.043 -27.631 1.00 88.19 94 LEU A CA 1
ATOM 745 C C . LEU A 1 94 ? 24.234 12.456 -28.024 1.00 88.19 94 LEU A C 1
ATOM 747 O O . LEU A 1 94 ? 24.779 13.028 -28.963 1.00 88.19 94 LEU A O 1
ATOM 751 N N . ALA A 1 95 ? 23.310 13.069 -27.283 1.00 87.62 95 ALA A N 1
ATOM 752 C CA . ALA A 1 95 ? 22.859 14.432 -27.559 1.00 87.62 95 ALA A CA 1
ATOM 753 C C . ALA A 1 95 ? 24.023 15.434 -27.560 1.00 87.62 95 ALA A C 1
ATOM 755 O O . ALA A 1 95 ? 24.081 16.293 -28.435 1.00 87.62 95 ALA A O 1
ATOM 756 N N . SER A 1 96 ? 24.966 15.309 -26.620 1.00 86.44 96 SER A N 1
ATOM 757 C CA . SER A 1 96 ? 26.112 16.222 -26.491 1.00 86.44 96 SER A CA 1
ATOM 758 C C . SER A 1 96 ? 27.189 16.048 -27.571 1.00 86.44 96 SER A C 1
ATOM 760 O O . SER A 1 96 ? 27.929 16.986 -27.873 1.00 86.44 96 SER A O 1
ATOM 762 N N . THR A 1 97 ? 27.292 14.852 -28.152 1.00 87.06 97 THR A N 1
ATOM 763 C CA . THR A 1 97 ? 28.238 14.545 -29.233 1.00 87.06 97 THR A CA 1
ATOM 764 C C . THR A 1 97 ? 27.643 14.900 -30.592 1.00 87.06 97 THR A C 1
ATOM 766 O O . THR A 1 97 ? 28.304 15.556 -31.395 1.00 87.06 97 THR A O 1
ATOM 769 N N . LEU A 1 98 ? 26.372 14.563 -30.820 1.00 84.75 98 LEU A N 1
ATOM 770 C CA . LEU A 1 98 ? 25.642 14.860 -32.055 1.00 84.75 98 LEU A CA 1
ATOM 771 C C . LEU A 1 98 ? 25.271 16.339 -32.195 1.00 84.75 98 LEU A C 1
ATOM 773 O O . LEU A 1 98 ? 25.224 16.829 -33.322 1.00 84.75 98 LEU A O 1
ATOM 777 N N . SER A 1 99 ? 25.064 17.076 -31.097 1.00 82.56 99 SER A N 1
ATOM 778 C CA . SER A 1 99 ? 24.783 18.522 -31.149 1.00 82.56 99 SER A CA 1
ATOM 779 C C . SER A 1 99 ? 25.907 19.328 -31.799 1.00 82.56 99 SER A C 1
ATOM 781 O O . SER A 1 99 ? 25.644 20.372 -32.390 1.00 82.56 99 SER A O 1
ATOM 783 N N . LYS A 1 100 ? 27.147 18.826 -31.733 1.00 82.62 100 LYS A N 1
ATOM 784 C CA . LYS A 1 100 ? 28.318 19.431 -32.381 1.00 82.62 100 LYS A CA 1
ATOM 785 C C . LYS A 1 100 ? 28.314 19.251 -33.900 1.00 82.62 100 LYS A C 1
ATOM 787 O O . LYS A 1 100 ? 28.977 20.013 -34.591 1.00 82.62 100 LYS A O 1
ATOM 792 N N . ILE A 1 101 ? 27.595 18.247 -34.406 1.00 81.00 101 ILE A N 1
ATOM 793 C CA . ILE A 1 101 ? 27.569 17.877 -35.826 1.00 81.00 101 ILE A CA 1
ATOM 794 C C . ILE A 1 101 ? 26.280 18.388 -36.484 1.00 81.00 101 ILE A C 1
ATOM 796 O O . ILE A 1 101 ? 26.326 18.941 -37.578 1.00 81.00 101 ILE A O 1
ATOM 800 N N . ILE A 1 102 ? 25.126 18.222 -35.825 1.00 82.81 102 ILE A N 1
ATOM 801 C CA . ILE A 1 102 ? 23.805 18.556 -36.374 1.00 82.81 102 ILE A CA 1
ATOM 802 C C . ILE A 1 102 ? 22.974 19.292 -35.305 1.00 82.81 102 ILE A C 1
ATOM 804 O O . ILE A 1 102 ? 22.420 18.651 -34.405 1.00 82.81 102 ILE A O 1
ATOM 808 N N . PRO A 1 103 ? 22.810 20.627 -35.404 1.00 74.12 103 PRO A N 1
ATOM 809 C CA . PRO A 1 103 ? 22.177 21.433 -34.354 1.00 74.12 103 PRO A CA 1
ATOM 810 C C . PRO A 1 103 ? 20.681 21.126 -34.123 1.00 74.12 103 PRO A C 1
ATOM 812 O O . PRO A 1 103 ? 20.150 21.439 -33.061 1.00 74.12 103 PRO A O 1
ATOM 815 N N . GLY A 1 104 ? 19.991 20.470 -35.068 1.00 77.69 104 GLY A N 1
ATOM 816 C CA . GLY A 1 104 ? 18.568 20.109 -34.943 1.00 77.69 104 GLY A CA 1
ATOM 817 C C . GLY A 1 104 ? 18.278 18.793 -34.202 1.00 77.69 104 GLY A C 1
ATOM 818 O O . GLY A 1 104 ? 17.247 18.674 -33.541 1.00 77.69 104 GLY A O 1
ATOM 819 N N . ILE A 1 105 ? 19.187 17.813 -34.261 1.00 80.88 105 ILE A N 1
ATOM 820 C CA . ILE A 1 105 ? 18.972 16.468 -33.689 1.00 80.88 105 ILE A CA 1
ATOM 821 C C . ILE A 1 105 ? 18.975 16.499 -32.160 1.00 80.88 105 ILE A C 1
ATOM 823 O O . ILE A 1 105 ? 18.204 15.780 -31.522 1.00 80.88 105 ILE A O 1
ATOM 827 N N . ALA A 1 106 ? 19.779 17.384 -31.570 1.00 80.62 106 ALA A N 1
ATOM 828 C CA . ALA A 1 106 ? 19.854 17.547 -30.124 1.00 80.62 106 ALA A CA 1
ATOM 829 C C . ALA A 1 106 ? 18.473 17.826 -29.507 1.00 80.62 106 ALA A C 1
ATOM 831 O O . ALA A 1 106 ? 18.114 17.201 -28.513 1.00 80.62 106 ALA A O 1
ATOM 832 N N . ARG A 1 107 ? 17.654 18.677 -30.146 1.00 83.12 107 ARG A N 1
ATOM 833 C CA . ARG A 1 107 ? 16.307 19.026 -29.664 1.00 83.12 107 ARG A CA 1
ATOM 834 C C . ARG A 1 107 ? 15.361 17.822 -29.640 1.00 83.12 107 ARG A C 1
ATOM 836 O O . ARG A 1 107 ? 14.592 17.683 -28.694 1.00 83.12 107 ARG A O 1
ATOM 843 N N . ILE A 1 108 ? 15.434 16.947 -30.646 1.00 85.81 108 ILE A N 1
ATOM 844 C CA . ILE A 1 108 ? 14.617 15.724 -30.723 1.00 85.81 108 ILE A CA 1
ATOM 845 C C . ILE A 1 108 ? 15.021 14.752 -29.608 1.00 85.81 108 ILE A C 1
ATOM 847 O O . ILE A 1 108 ? 14.159 14.221 -28.906 1.00 85.81 108 ILE A O 1
ATOM 851 N N . ILE A 1 109 ? 16.327 14.574 -29.383 1.00 84.94 109 ILE A N 1
ATOM 852 C CA . ILE A 1 109 ? 16.831 13.704 -28.314 1.00 84.94 109 ILE A CA 1
ATOM 853 C C . ILE A 1 109 ? 16.429 14.247 -26.935 1.00 84.94 109 ILE A C 1
ATOM 855 O O . ILE A 1 109 ? 16.008 13.474 -26.078 1.00 84.94 109 ILE A O 1
ATOM 859 N N . THR A 1 110 ? 16.478 15.566 -26.714 1.00 86.69 110 THR A N 1
ATOM 860 C CA . THR A 1 110 ? 16.050 16.178 -25.443 1.00 86.69 110 THR A CA 1
ATOM 861 C C . THR A 1 110 ? 14.569 15.935 -25.139 1.00 86.69 110 THR A C 1
ATOM 863 O O . THR A 1 110 ? 14.223 15.680 -23.986 1.00 86.69 110 THR A O 1
ATOM 866 N N . ILE A 1 111 ? 13.690 15.947 -26.149 1.00 88.50 111 ILE A N 1
ATOM 867 C CA . ILE A 1 111 ? 12.275 15.582 -25.962 1.00 88.50 111 ILE A CA 1
ATOM 868 C C . ILE A 1 111 ? 12.161 14.126 -25.485 1.00 88.50 111 ILE A C 1
ATOM 870 O O . ILE A 1 111 ? 11.454 13.856 -24.513 1.00 88.50 111 ILE A O 1
ATOM 874 N N . GLY A 1 112 ? 12.910 13.205 -26.103 1.00 87.75 112 GLY A N 1
ATOM 875 C CA . GLY A 1 112 ? 12.968 11.802 -25.680 1.00 87.75 112 GLY A CA 1
ATOM 876 C C . GLY A 1 112 ? 13.474 11.634 -24.244 1.00 87.75 112 GLY A C 1
ATOM 877 O O . GLY A 1 112 ? 12.862 10.916 -23.452 1.00 87.75 112 GLY A O 1
ATOM 878 N N . ILE A 1 113 ? 14.527 12.366 -23.865 1.00 90.69 113 ILE A N 1
ATOM 879 C CA . ILE A 1 113 ? 15.059 12.375 -22.494 1.00 90.69 113 ILE A CA 1
ATOM 880 C C . ILE A 1 113 ? 13.983 12.806 -21.493 1.00 90.69 113 ILE A C 1
ATOM 882 O O . ILE A 1 113 ? 13.830 12.157 -20.459 1.00 90.69 113 ILE A O 1
ATOM 886 N N . ASN A 1 114 ? 13.205 13.850 -21.788 1.00 91.69 114 ASN A N 1
ATOM 887 C CA . ASN A 1 114 ? 12.143 14.315 -20.891 1.00 91.69 114 ASN A CA 1
ATOM 888 C C . ASN A 1 114 ? 11.052 13.252 -20.665 1.00 91.69 114 ASN A C 1
ATOM 890 O O . ASN A 1 114 ? 10.611 13.066 -19.531 1.00 91.69 114 ASN A O 1
ATOM 894 N N . MET A 1 115 ? 10.658 12.508 -21.705 1.00 91.50 115 MET A N 1
ATOM 895 C CA . MET A 1 115 ? 9.678 11.417 -21.582 1.00 91.50 115 MET A CA 1
ATOM 896 C C . MET A 1 115 ? 10.211 10.268 -20.718 1.00 91.50 115 MET A C 1
ATOM 898 O O . MET A 1 115 ? 9.522 9.790 -19.812 1.00 91.50 115 MET A O 1
ATOM 902 N N . VAL A 1 116 ? 11.461 9.853 -20.946 1.00 92.69 116 VAL A N 1
ATOM 903 C CA . VAL A 1 116 ? 12.096 8.802 -20.134 1.00 92.69 116 VAL A CA 1
ATOM 904 C C . VAL A 1 116 ? 12.286 9.279 -18.690 1.00 92.69 116 VAL A C 1
ATOM 906 O O . VAL A 1 116 ? 12.072 8.506 -17.757 1.00 92.69 116 VAL A O 1
ATOM 909 N N . SER A 1 117 ? 12.588 10.562 -18.486 1.00 93.06 117 SER A N 1
ATOM 910 C CA . SER A 1 117 ? 12.752 11.163 -17.157 1.00 93.06 117 SER A CA 1
ATOM 911 C C . SER A 1 117 ? 11.435 11.185 -16.377 1.00 93.06 117 SER A C 1
ATOM 913 O O . SER A 1 117 ? 11.417 10.797 -15.212 1.00 93.06 117 SER A O 1
ATOM 915 N N . ALA A 1 118 ? 10.311 11.524 -17.020 1.00 92.69 118 ALA A N 1
ATOM 916 C CA . ALA A 1 118 ? 8.982 11.418 -16.411 1.00 92.69 118 ALA A CA 1
ATOM 917 C C . ALA A 1 118 ? 8.678 9.981 -15.943 1.00 92.69 118 ALA A C 1
ATOM 919 O O . ALA A 1 118 ? 8.213 9.776 -14.820 1.00 92.69 118 ALA A O 1
ATOM 920 N N . SER A 1 119 ? 9.018 8.977 -16.762 1.00 94.00 119 SER A N 1
ATOM 921 C CA . SER A 1 119 ? 8.868 7.564 -16.379 1.00 94.00 119 SER A CA 1
ATOM 922 C C . SER A 1 119 ? 9.762 7.170 -15.194 1.00 94.00 119 SER A C 1
ATOM 924 O O . SER A 1 119 ? 9.341 6.402 -14.329 1.00 94.00 119 SER A O 1
ATOM 926 N N . LEU A 1 120 ? 10.973 7.733 -15.109 1.00 95.12 120 LEU A N 1
ATOM 927 C CA . LEU A 1 120 ? 11.899 7.499 -14.002 1.00 95.12 120 LEU A CA 1
ATOM 928 C C . LEU A 1 120 ? 11.337 8.060 -12.693 1.00 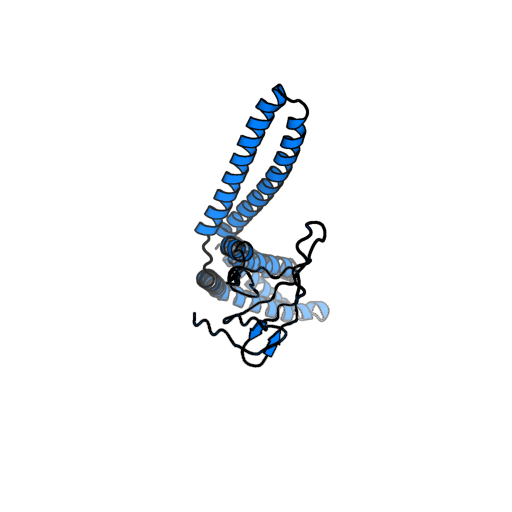95.12 120 LEU A C 1
ATOM 930 O O . LEU A 1 120 ? 11.357 7.355 -11.685 1.00 95.12 120 LEU A O 1
ATOM 934 N N . TYR A 1 121 ? 10.791 9.280 -12.702 1.00 94.88 121 TYR A N 1
ATOM 935 C CA . TYR A 1 121 ? 10.170 9.866 -11.509 1.00 94.88 121 TYR A CA 1
ATOM 936 C C . TYR A 1 121 ? 8.977 9.042 -11.015 1.00 94.88 121 TYR A C 1
ATOM 938 O O . TYR A 1 121 ? 8.851 8.816 -9.811 1.00 94.88 121 TYR A O 1
ATOM 946 N N . ALA A 1 122 ? 8.147 8.523 -11.925 1.00 94.31 122 ALA A N 1
ATOM 947 C CA . ALA A 1 122 ? 7.045 7.633 -11.565 1.00 94.31 122 ALA A CA 1
ATOM 948 C C . ALA A 1 122 ? 7.541 6.335 -10.897 1.00 94.31 122 ALA A C 1
ATOM 950 O O . ALA A 1 122 ? 7.024 5.942 -9.851 1.00 94.31 122 ALA A O 1
ATOM 951 N N . LEU A 1 123 ? 8.583 5.699 -11.450 1.00 94.44 123 LEU A N 1
ATOM 952 C CA . LEU A 1 123 ? 9.194 4.501 -10.858 1.00 94.44 123 LEU A CA 1
ATOM 953 C C . LEU A 1 123 ? 9.845 4.786 -9.499 1.00 94.44 123 LEU A C 1
ATOM 955 O O . LEU A 1 123 ? 9.762 3.959 -8.594 1.00 94.44 123 LEU A O 1
ATOM 959 N N . MET A 1 124 ? 10.467 5.954 -9.332 1.00 95.06 124 MET A N 1
ATOM 960 C CA . MET A 1 124 ? 11.071 6.361 -8.064 1.00 95.06 124 MET A CA 1
ATOM 961 C C . MET A 1 124 ? 10.009 6.585 -6.980 1.00 95.06 124 MET A C 1
ATOM 963 O O . MET A 1 124 ? 10.200 6.148 -5.846 1.00 95.06 124 MET A O 1
ATOM 967 N N . LEU A 1 125 ? 8.870 7.192 -7.330 1.00 95.44 125 LEU A N 1
ATOM 968 C CA . LEU A 1 125 ? 7.730 7.333 -6.422 1.00 95.44 125 LEU A CA 1
ATOM 969 C C . LEU A 1 125 ? 7.167 5.961 -6.038 1.00 95.44 125 LEU A C 1
ATOM 971 O O . LEU A 1 125 ? 6.969 5.701 -4.853 1.00 95.44 125 LEU A O 1
ATOM 975 N N . LEU A 1 126 ? 6.978 5.062 -7.009 1.00 94.62 126 LEU A N 1
ATOM 976 C CA . LEU A 1 126 ? 6.524 3.688 -6.762 1.00 94.62 126 LEU A CA 1
ATOM 977 C C . LEU A 1 126 ? 7.484 2.929 -5.827 1.00 94.62 126 LEU A C 1
ATOM 979 O O . LEU A 1 126 ? 7.048 2.229 -4.913 1.00 94.62 126 LEU A O 1
ATOM 983 N N . TYR A 1 127 ? 8.795 3.093 -6.023 1.00 95.81 127 TYR A N 1
ATOM 984 C CA . TYR A 1 127 ? 9.818 2.494 -5.168 1.00 95.81 127 TYR A CA 1
ATOM 985 C C . TYR A 1 127 ? 9.764 3.047 -3.741 1.00 95.81 127 TYR A C 1
ATOM 987 O O . TYR A 1 127 ? 9.747 2.275 -2.783 1.00 95.81 127 TYR A O 1
ATOM 995 N N . PHE A 1 128 ? 9.682 4.372 -3.591 1.00 95.81 128 PHE A N 1
ATOM 996 C CA . PHE A 1 128 ? 9.555 5.016 -2.285 1.00 95.81 128 PHE A CA 1
ATOM 997 C C . PHE A 1 128 ? 8.282 4.573 -1.558 1.00 95.81 128 PHE A C 1
ATOM 999 O O . PHE A 1 128 ? 8.344 4.180 -0.396 1.00 95.81 128 PHE A O 1
ATOM 1006 N N . LEU A 1 129 ? 7.145 4.559 -2.258 1.00 95.62 129 LEU A N 1
ATOM 1007 C CA . LEU A 1 129 ? 5.881 4.043 -1.740 1.00 95.62 129 LEU A CA 1
ATOM 1008 C C . LEU A 1 129 ? 6.031 2.588 -1.277 1.00 95.62 129 LEU A C 1
ATOM 1010 O O . LEU A 1 129 ? 5.618 2.248 -0.172 1.00 95.62 129 LEU A O 1
ATOM 1014 N N . GLY A 1 130 ? 6.678 1.748 -2.086 1.00 95.56 130 GLY A N 1
ATOM 1015 C CA . GLY A 1 130 ? 6.967 0.359 -1.741 1.00 95.56 130 GLY A CA 1
ATOM 1016 C C . GLY A 1 130 ? 7.799 0.211 -0.470 1.00 95.56 130 GLY A C 1
ATOM 1017 O O . GLY A 1 130 ? 7.455 -0.605 0.378 1.00 95.56 130 GLY A O 1
ATOM 1018 N N . LEU A 1 131 ? 8.840 1.028 -0.290 1.00 95.81 131 LEU A N 1
ATOM 1019 C CA . LEU A 1 131 ? 9.654 1.026 0.931 1.00 95.81 131 LEU A CA 1
ATOM 1020 C C . LEU A 1 131 ? 8.857 1.473 2.160 1.00 95.81 131 LEU A C 1
ATOM 1022 O O . LEU A 1 131 ? 8.964 0.848 3.217 1.00 95.81 131 LEU A O 1
ATOM 1026 N N . VAL A 1 132 ? 8.052 2.531 2.023 1.00 96.12 132 VAL A N 1
ATOM 1027 C CA . VAL A 1 132 ? 7.189 3.028 3.104 1.00 96.12 132 VAL A CA 1
ATOM 1028 C C . VAL A 1 132 ? 6.216 1.944 3.551 1.00 96.12 132 VAL A C 1
ATOM 1030 O O . VAL A 1 132 ? 6.036 1.754 4.750 1.00 96.12 132 VAL A O 1
ATOM 1033 N N . ILE A 1 133 ? 5.621 1.201 2.617 1.00 96.50 133 ILE A N 1
ATOM 1034 C CA . ILE A 1 133 ? 4.718 0.099 2.955 1.00 96.50 133 ILE A CA 1
ATOM 1035 C C . ILE A 1 133 ? 5.490 -1.079 3.552 1.00 96.50 133 ILE A C 1
ATOM 1037 O O . ILE A 1 133 ? 5.103 -1.560 4.610 1.00 96.50 133 ILE A O 1
ATOM 1041 N N . PHE A 1 134 ? 6.589 -1.520 2.940 1.00 94.94 134 PHE A N 1
ATOM 1042 C CA . PHE A 1 134 ? 7.331 -2.700 3.392 1.00 94.94 134 PHE A CA 1
ATOM 1043 C C . PHE A 1 134 ? 7.869 -2.550 4.821 1.00 94.94 134 PHE A C 1
ATOM 1045 O O . PHE A 1 134 ? 7.629 -3.409 5.666 1.00 94.94 134 PHE A O 1
ATOM 1052 N N . TYR A 1 135 ? 8.542 -1.436 5.121 1.00 94.06 135 TYR A N 1
ATOM 1053 C CA . TYR A 1 135 ? 9.086 -1.185 6.460 1.00 94.06 135 TYR A CA 1
ATOM 1054 C C . TYR A 1 135 ? 8.053 -0.594 7.425 1.00 94.06 135 TYR A C 1
ATOM 1056 O O . TYR A 1 135 ? 8.167 -0.753 8.640 1.00 94.06 135 TYR A O 1
ATOM 1064 N N . GLY A 1 136 ? 7.052 0.114 6.901 1.00 92.56 136 GLY A N 1
ATOM 1065 C CA . GLY A 1 136 ? 6.076 0.851 7.695 1.00 92.56 136 GLY A CA 1
ATOM 1066 C C . GLY A 1 136 ? 4.760 0.124 7.940 1.00 92.56 136 GLY A C 1
ATOM 1067 O O . GLY A 1 136 ? 3.961 0.657 8.702 1.00 92.56 136 GLY A O 1
ATOM 1068 N N . MET A 1 137 ? 4.507 -1.057 7.365 1.00 92.88 137 MET A N 1
ATOM 1069 C CA . MET A 1 137 ? 3.211 -1.757 7.439 1.00 92.88 137 MET A CA 1
ATOM 1070 C C . MET A 1 137 ? 2.663 -1.846 8.870 1.00 92.88 137 MET A C 1
ATOM 1072 O O . MET A 1 137 ? 1.563 -1.367 9.144 1.00 92.88 137 MET A O 1
ATOM 1076 N N . ALA A 1 138 ? 3.453 -2.369 9.811 1.00 91.25 138 ALA A N 1
ATOM 1077 C CA . ALA A 1 138 ? 3.038 -2.495 11.208 1.00 91.25 138 ALA A CA 1
ATOM 1078 C C . ALA A 1 138 ? 2.780 -1.129 11.877 1.00 91.25 138 ALA A C 1
ATOM 1080 O O . ALA A 1 138 ? 1.846 -0.969 12.669 1.00 91.25 138 ALA A O 1
ATOM 1081 N N . SER A 1 139 ? 3.587 -0.117 11.550 1.00 93.00 139 SER A N 1
ATOM 1082 C CA . SER A 1 139 ? 3.432 1.247 12.071 1.00 93.00 139 SER A CA 1
ATOM 1083 C C . SER A 1 139 ? 2.190 1.936 11.504 1.00 93.00 139 SER A C 1
ATOM 1085 O O . SER A 1 139 ? 1.446 2.556 12.255 1.00 93.00 139 SER A O 1
ATOM 1087 N N . LEU A 1 140 ? 1.920 1.777 10.209 1.00 94.69 140 LEU A N 1
ATOM 1088 C CA . LEU A 1 140 ? 0.745 2.312 9.528 1.00 94.69 140 LEU A CA 1
ATOM 1089 C C . LEU A 1 140 ? -0.533 1.671 10.068 1.00 94.69 140 LEU A C 1
ATOM 1091 O O . LEU A 1 140 ? -1.449 2.378 10.479 1.00 94.69 140 LEU A O 1
ATOM 1095 N N . VAL A 1 141 ? -0.577 0.341 10.158 1.00 95.19 141 VAL A N 1
ATOM 1096 C CA . VAL A 1 141 ? -1.737 -0.375 10.702 1.00 95.19 141 VAL A CA 1
ATOM 1097 C C . VAL A 1 141 ? -1.993 0.025 12.156 1.00 95.19 141 VAL A C 1
ATOM 1099 O O . VAL A 1 141 ? -3.120 0.374 12.502 1.00 95.19 141 VAL A O 1
ATOM 1102 N N . SER A 1 142 ? -0.958 0.058 13.002 1.00 93.62 142 SER A N 1
ATOM 1103 C CA . SER A 1 142 ? -1.126 0.472 14.404 1.00 93.62 142 SER A CA 1
ATOM 1104 C C . SER A 1 142 ? -1.545 1.938 14.553 1.00 93.62 142 SER A C 1
ATOM 1106 O O . SER A 1 142 ? -2.385 2.238 15.399 1.00 93.62 142 SER A O 1
ATOM 1108 N N . LEU A 1 143 ? -1.044 2.841 13.704 1.00 94.62 143 LEU A N 1
ATOM 1109 C CA . LEU A 1 143 ? -1.500 4.231 13.640 1.00 94.62 143 LEU A CA 1
ATOM 1110 C C . LEU A 1 143 ? -2.968 4.328 13.199 1.00 94.62 143 LEU A C 1
ATOM 1112 O O . LEU A 1 143 ? -3.738 5.088 13.781 1.00 94.62 143 LEU A O 1
ATOM 1116 N N . GLY A 1 144 ? -3.375 3.538 12.206 1.00 95.12 144 GLY A N 1
ATOM 1117 C CA . GLY A 1 144 ? -4.755 3.487 11.731 1.00 95.12 144 GLY A CA 1
ATOM 1118 C C . GLY A 1 144 ? -5.725 3.003 12.811 1.00 95.12 144 GLY A C 1
ATOM 1119 O O . GLY A 1 144 ? -6.762 3.629 13.035 1.00 95.12 144 GLY A O 1
ATOM 1120 N N . VAL A 1 145 ? -5.359 1.953 13.551 1.00 95.31 145 VAL A N 1
ATOM 1121 C CA . VAL A 1 145 ? -6.142 1.459 14.697 1.00 95.31 145 VAL A CA 1
ATOM 1122 C C . VAL A 1 145 ? -6.182 2.492 15.831 1.00 95.31 145 VAL A C 1
ATOM 1124 O O . VAL A 1 145 ? -7.246 2.730 16.400 1.00 95.31 145 VAL A O 1
ATOM 1127 N N . ALA A 1 146 ? -5.073 3.182 16.116 1.00 94.44 146 ALA A N 1
ATOM 1128 C CA . ALA A 1 146 ? -5.047 4.265 17.103 1.00 94.44 146 ALA A CA 1
ATOM 1129 C C . ALA A 1 146 ? -5.976 5.428 16.720 1.00 94.44 146 ALA A C 1
ATOM 1131 O O . ALA A 1 146 ? -6.713 5.932 17.565 1.00 94.44 146 ALA A O 1
ATOM 1132 N N . LEU A 1 147 ? -6.010 5.812 15.439 1.00 94.62 147 LEU A N 1
ATOM 1133 C CA . LEU A 1 147 ? -6.938 6.826 14.929 1.00 94.62 147 LEU A CA 1
ATOM 1134 C C . LEU A 1 147 ? -8.400 6.376 15.006 1.00 94.62 147 LEU A C 1
ATOM 1136 O O . LEU A 1 147 ? -9.281 7.213 15.205 1.00 94.62 147 LEU A O 1
ATOM 1140 N N . MET A 1 148 ? -8.687 5.079 14.874 1.00 93.75 148 MET A N 1
ATOM 1141 C CA . MET A 1 148 ? -10.036 4.560 15.115 1.00 93.75 148 MET A CA 1
ATOM 1142 C C . MET A 1 148 ? -10.438 4.617 16.590 1.00 93.75 148 MET A C 1
ATOM 1144 O O . MET A 1 148 ? -11.617 4.839 16.861 1.00 93.75 148 MET A O 1
ATOM 1148 N N . ALA A 1 149 ? -9.483 4.423 17.506 1.00 93.81 149 ALA A N 1
ATOM 1149 C CA . ALA A 1 149 ? -9.670 4.426 18.962 1.00 93.81 149 ALA A CA 1
ATOM 1150 C C . ALA A 1 149 ? -9.988 5.805 19.556 1.00 93.81 149 ALA A C 1
ATOM 1152 O O . ALA A 1 149 ? -10.392 5.890 20.714 1.00 93.81 149 ALA A O 1
ATOM 1153 N N . VAL A 1 150 ? -9.830 6.883 18.782 1.00 93.25 150 VAL A N 1
ATOM 1154 C CA . VAL A 1 150 ? -10.171 8.239 19.223 1.00 93.25 150 VAL A CA 1
ATOM 1155 C C . VAL A 1 150 ? -11.680 8.344 19.496 1.00 93.25 150 VAL A C 1
ATOM 1157 O O . VAL A 1 150 ? -12.495 7.977 18.636 1.00 93.25 150 VAL A O 1
ATOM 1160 N N . PRO A 1 151 ? -12.082 8.879 20.665 1.00 88.69 151 PRO A N 1
ATOM 1161 C CA . PRO A 1 151 ? -13.486 8.991 21.033 1.00 88.69 151 PRO A CA 1
ATOM 1162 C C . PRO A 1 151 ? -14.258 9.910 20.075 1.00 88.69 151 PRO A C 1
ATOM 1164 O O . PRO A 1 151 ? -13.693 10.709 19.327 1.00 88.69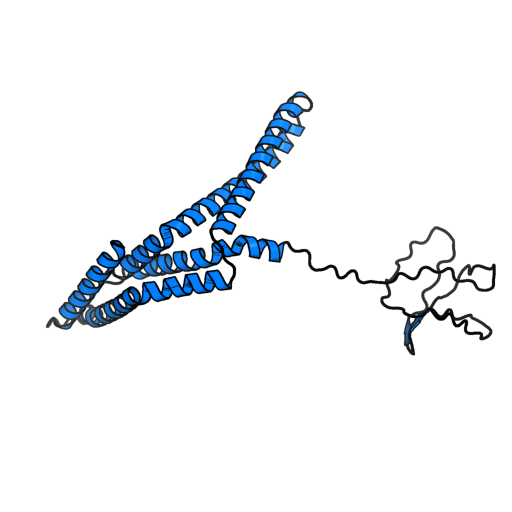 151 PRO A O 1
ATOM 1167 N N . PHE A 1 152 ? -15.587 9.791 20.091 1.00 88.44 152 PHE A N 1
ATOM 1168 C CA . PHE A 1 152 ? -16.509 10.581 19.256 1.00 88.44 152 PHE A CA 1
ATOM 1169 C C . PHE A 1 152 ? -16.356 10.391 17.739 1.00 88.44 152 PHE A C 1
ATOM 1171 O O . PHE A 1 152 ? -16.953 11.136 16.966 1.00 88.44 152 PHE A O 1
ATOM 1178 N N . ARG A 1 153 ? -15.620 9.362 17.297 1.00 87.00 153 ARG A N 1
ATOM 1179 C CA . ARG A 1 153 ? -15.473 8.969 15.883 1.00 87.00 153 ARG A CA 1
ATOM 1180 C C . ARG A 1 153 ? -14.864 10.047 14.971 1.00 87.00 153 ARG A C 1
ATOM 1182 O O . ARG A 1 153 ? -14.991 9.925 13.755 1.00 87.00 153 ARG A O 1
ATOM 1189 N N . ILE A 1 154 ? -14.180 11.056 15.515 1.00 90.62 154 ILE A N 1
ATOM 1190 C CA . ILE A 1 154 ? -13.668 12.207 14.744 1.00 90.62 154 ILE A CA 1
ATOM 1191 C C . ILE A 1 154 ? -12.690 11.752 13.647 1.00 90.62 154 ILE A C 1
ATOM 1193 O O . ILE A 1 154 ? -12.762 12.215 12.513 1.00 90.62 154 ILE A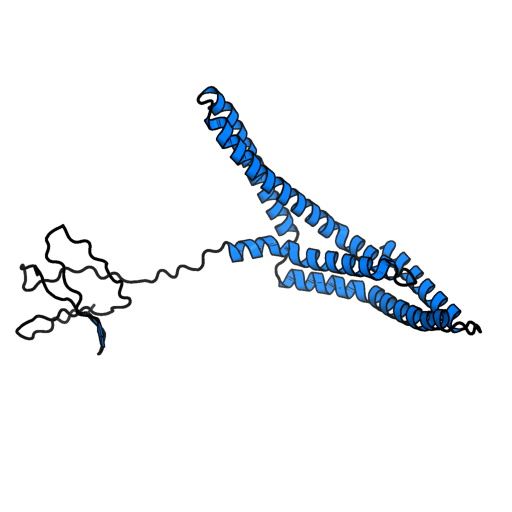 O 1
ATOM 1197 N N . SER A 1 155 ? -11.816 10.793 13.958 1.00 93.50 155 SER A N 1
ATOM 1198 C CA . SER A 1 155 ? -10.771 10.292 13.052 1.00 93.50 155 SER A CA 1
ATOM 1199 C C . SER A 1 155 ? -11.020 8.878 12.524 1.00 93.50 155 SER A C 1
ATOM 1201 O O . SER A 1 155 ? -10.148 8.299 11.874 1.00 93.50 155 SER A O 1
ATOM 1203 N N . ARG A 1 156 ? -12.205 8.298 12.755 1.00 90.44 156 ARG A N 1
ATOM 1204 C CA . ARG A 1 156 ? -12.464 6.887 12.423 1.00 90.44 156 ARG A CA 1
ATOM 1205 C C . ARG A 1 156 ? -12.326 6.590 10.927 1.00 90.44 156 ARG A C 1
ATOM 1207 O O . ARG A 1 156 ? -11.778 5.552 10.569 1.00 90.44 156 ARG A O 1
ATOM 1214 N N . ALA A 1 157 ? -12.786 7.499 10.066 1.00 93.56 157 ALA A N 1
ATOM 1215 C CA . ALA A 1 157 ? -12.656 7.350 8.616 1.00 93.56 157 ALA A CA 1
ATOM 1216 C C . ALA A 1 157 ? -11.182 7.336 8.173 1.00 93.56 157 ALA A C 1
ATOM 1218 O O . ALA A 1 157 ? -10.782 6.476 7.392 1.00 93.56 157 ALA A O 1
ATOM 1219 N N . ALA A 1 158 ? -10.363 8.231 8.735 1.00 95.50 158 ALA A N 1
ATOM 1220 C CA . ALA A 1 158 ? -8.928 8.274 8.466 1.00 95.50 158 ALA A CA 1
ATOM 1221 C C . ALA A 1 158 ? -8.227 6.994 8.946 1.00 95.50 158 ALA A C 1
ATOM 1223 O O . ALA A 1 158 ? -7.417 6.431 8.215 1.00 95.50 158 ALA A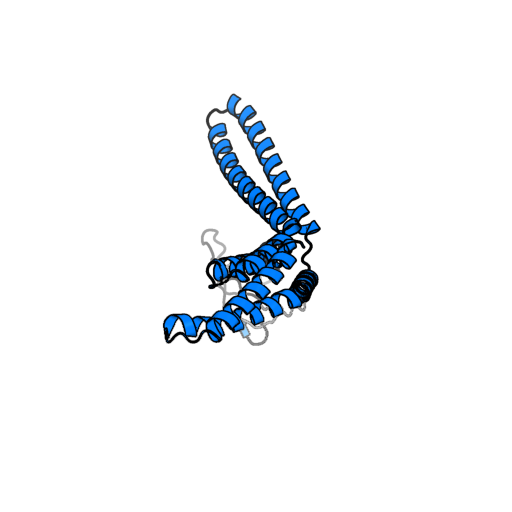 O 1
ATOM 1224 N N . GLY A 1 159 ? -8.590 6.487 10.130 1.00 94.94 159 GLY A N 1
ATOM 1225 C CA . GLY A 1 159 ? -8.074 5.215 10.639 1.00 94.94 159 GLY A CA 1
ATOM 1226 C C . GLY A 1 159 ? -8.406 4.026 9.729 1.00 94.94 159 GLY A C 1
ATOM 1227 O O . GLY A 1 159 ? -7.517 3.249 9.389 1.00 94.94 159 GLY A O 1
ATOM 1228 N N . ALA A 1 160 ? -9.658 3.922 9.266 1.00 94.38 160 ALA A N 1
ATOM 1229 C CA . ALA A 1 160 ? -10.104 2.879 8.331 1.00 94.38 160 ALA A CA 1
ATOM 1230 C C . ALA A 1 160 ? -9.371 2.919 6.997 1.00 94.38 160 ALA A C 1
ATOM 1232 O O . ALA A 1 160 ? -8.931 1.880 6.498 1.00 94.38 160 ALA A O 1
ATOM 1233 N N . PHE A 1 161 ? -9.214 4.121 6.447 1.00 96.56 161 PHE A N 1
ATOM 1234 C CA . PHE A 1 161 ? -8.456 4.332 5.227 1.00 96.56 161 PHE A CA 1
ATOM 1235 C C . PHE A 1 161 ? -7.009 3.869 5.394 1.00 96.56 161 PHE A C 1
ATOM 1237 O O . PHE A 1 161 ? -6.521 3.112 4.564 1.00 96.56 161 PHE A O 1
ATOM 1244 N N . LEU A 1 162 ? -6.345 4.259 6.484 1.00 95.62 162 LEU A N 1
ATOM 1245 C CA . LEU A 1 162 ? -4.934 3.959 6.713 1.00 95.62 162 LEU A CA 1
ATOM 1246 C C . LEU A 1 162 ? -4.688 2.448 6.874 1.00 95.62 162 LEU A C 1
ATOM 1248 O O . LEU A 1 162 ? -3.766 1.910 6.262 1.00 95.62 162 LEU A O 1
ATOM 1252 N N . VAL A 1 163 ? -5.549 1.749 7.627 1.00 95.75 163 VAL A N 1
ATOM 1253 C CA . VAL A 1 163 ? -5.486 0.280 7.750 1.00 95.75 163 VAL A CA 1
ATOM 1254 C C . VAL A 1 163 ? -5.694 -0.381 6.386 1.00 95.75 163 VAL A C 1
ATOM 1256 O O . VAL A 1 163 ? -4.882 -1.205 5.977 1.00 95.75 163 VAL A O 1
ATOM 1259 N N . SER A 1 164 ? -6.741 0.006 5.654 1.00 96.25 164 SER A N 1
ATOM 1260 C CA . SER A 1 164 ? -7.058 -0.591 4.348 1.00 96.25 164 SER A CA 1
ATOM 1261 C C . SER A 1 164 ? -5.947 -0.344 3.328 1.00 96.25 164 SER A C 1
ATOM 1263 O O . SER A 1 164 ? -5.526 -1.263 2.632 1.00 96.25 164 SER A O 1
ATOM 1265 N N . PHE A 1 165 ? -5.431 0.883 3.278 1.00 96.19 165 PHE A N 1
ATOM 1266 C CA . PHE A 1 165 ? -4.313 1.279 2.432 1.00 96.19 165 PHE A CA 1
ATOM 1267 C C . PHE A 1 165 ? -3.074 0.430 2.723 1.00 96.19 165 PHE A C 1
ATOM 1269 O O . PHE A 1 165 ? -2.511 -0.159 1.805 1.00 96.19 165 PHE A O 1
ATOM 1276 N N . ALA A 1 166 ? -2.687 0.299 3.994 1.00 96.06 166 ALA A N 1
ATOM 1277 C CA . ALA A 1 166 ? -1.524 -0.495 4.366 1.00 96.06 166 ALA A CA 1
ATOM 1278 C C . ALA A 1 166 ? -1.679 -1.968 3.958 1.00 96.06 166 ALA A C 1
ATOM 1280 O O . ALA A 1 166 ? -0.766 -2.522 3.354 1.00 96.06 166 ALA A O 1
ATOM 1281 N N . LEU A 1 167 ? -2.834 -2.588 4.229 1.00 95.56 167 LEU A N 1
ATOM 1282 C CA . LEU A 1 167 ? -3.065 -4.002 3.910 1.00 95.56 167 LEU A CA 1
ATOM 1283 C C . LEU A 1 167 ? -3.124 -4.263 2.400 1.00 95.56 167 LEU A C 1
ATOM 1285 O O . LEU A 1 167 ? -2.454 -5.169 1.906 1.00 95.56 167 LEU A O 1
ATOM 1289 N N . VAL A 1 168 ? -3.897 -3.463 1.660 1.00 95.50 168 VAL A N 1
ATOM 1290 C CA . VAL A 1 168 ? -4.082 -3.650 0.213 1.00 95.50 168 VAL A CA 1
ATOM 1291 C C . VAL A 1 168 ? -2.773 -3.431 -0.529 1.00 95.50 168 VAL A C 1
ATOM 1293 O O . VAL A 1 168 ? -2.403 -4.268 -1.346 1.00 95.50 168 VAL A O 1
ATOM 1296 N N . PHE A 1 169 ? -2.037 -2.354 -0.238 1.00 95.25 169 PHE A N 1
ATOM 1297 C CA . PHE A 1 169 ? -0.752 -2.119 -0.901 1.00 95.25 169 PHE A CA 1
ATOM 1298 C C . PHE A 1 169 ? 0.298 -3.144 -0.493 1.00 95.25 169 PHE A C 1
ATOM 1300 O O . PHE A 1 169 ? 1.127 -3.512 -1.325 1.00 95.25 169 PHE A O 1
ATOM 1307 N N . TYR A 1 170 ? 0.251 -3.631 0.751 1.00 95.94 170 TYR A N 1
ATOM 1308 C CA . TYR A 1 170 ? 1.195 -4.646 1.185 1.00 95.94 170 TYR A CA 1
ATOM 1309 C C . TYR A 1 170 ? 1.006 -5.972 0.440 1.00 95.94 170 TYR A C 1
ATOM 1311 O O . TYR A 1 170 ? 1.979 -6.650 0.111 1.00 95.94 170 TYR A O 1
ATOM 1319 N N . LEU A 1 171 ? -0.244 -6.316 0.132 1.00 95.31 171 LEU A N 1
ATOM 1320 C CA . LEU A 1 171 ? -0.573 -7.486 -0.671 1.00 95.31 171 LEU A CA 1
ATOM 1321 C C . LEU A 1 171 ? -0.321 -7.242 -2.165 1.00 95.31 171 LEU A C 1
ATOM 1323 O O . LEU A 1 171 ? 0.282 -8.083 -2.817 1.00 95.31 171 LEU A O 1
ATOM 1327 N N . ALA A 1 172 ? -0.746 -6.102 -2.712 1.00 93.88 172 ALA A N 1
ATOM 1328 C CA . ALA A 1 172 ? -0.785 -5.867 -4.156 1.00 93.88 172 ALA A CA 1
ATOM 1329 C C . ALA A 1 172 ? 0.570 -5.501 -4.784 1.00 93.88 172 ALA A C 1
ATOM 1331 O O . ALA A 1 172 ? 0.855 -5.940 -5.897 1.00 93.88 172 ALA A O 1
ATOM 1332 N N . LEU A 1 173 ? 1.413 -4.704 -4.113 1.00 94.88 173 LEU A N 1
ATOM 1333 C CA . LEU A 1 173 ? 2.679 -4.245 -4.706 1.00 94.88 173 LEU A CA 1
ATOM 1334 C C . LEU A 1 173 ? 3.619 -5.404 -5.085 1.00 94.88 173 LEU A C 1
ATOM 1336 O O . LEU A 1 173 ? 4.113 -5.402 -6.214 1.00 94.88 173 LEU A O 1
ATOM 1340 N N . PRO A 1 174 ? 3.823 -6.429 -4.233 1.00 95.31 174 PRO A N 1
ATOM 1341 C CA . PRO A 1 174 ? 4.644 -7.587 -4.584 1.00 95.31 174 PRO A CA 1
ATOM 1342 C C . PRO A 1 174 ? 4.182 -8.356 -5.827 1.00 95.31 174 PRO A C 1
ATOM 1344 O O . PRO A 1 174 ? 5.002 -8.990 -6.486 1.00 95.31 174 PRO A O 1
ATOM 1347 N N . LEU A 1 175 ? 2.892 -8.291 -6.175 1.00 94.00 175 LEU A N 1
ATOM 1348 C CA . LEU A 1 175 ? 2.336 -8.952 -7.361 1.00 94.00 175 LEU A CA 1
ATOM 1349 C C . LEU A 1 175 ? 2.609 -8.186 -8.664 1.00 94.00 175 LEU A C 1
ATOM 1351 O O . LEU A 1 175 ? 2.449 -8.748 -9.749 1.00 94.00 175 LEU A O 1
ATOM 1355 N N . TYR A 1 176 ? 3.030 -6.921 -8.588 1.00 92.06 176 TYR A N 1
ATOM 1356 C CA . TYR A 1 176 ? 3.209 -6.059 -9.758 1.00 92.06 176 TYR A CA 1
ATOM 1357 C C . TYR A 1 176 ? 4.095 -6.660 -10.871 1.00 92.06 176 TYR A C 1
ATOM 1359 O O . TYR A 1 176 ? 3.688 -6.600 -12.033 1.00 92.06 176 TYR A O 1
ATOM 1367 N N . PRO A 1 177 ? 5.258 -7.287 -10.587 1.00 91.38 177 PRO A N 1
ATOM 1368 C CA . PRO A 1 177 ? 6.092 -7.875 -11.636 1.00 91.38 177 PRO A CA 1
ATOM 1369 C C . PRO A 1 177 ? 5.387 -9.016 -12.381 1.00 91.38 177 PRO A C 1
ATOM 1371 O O . PRO A 1 177 ? 5.467 -9.096 -13.604 1.00 91.38 177 PRO A O 1
ATOM 1374 N N . GLN A 1 178 ? 4.653 -9.866 -11.658 1.00 89.38 178 GLN A N 1
ATOM 1375 C CA . GLN A 1 178 ? 3.906 -10.984 -12.243 1.00 89.38 178 GLN A CA 1
ATOM 1376 C C . GLN A 1 178 ? 2.738 -10.485 -13.092 1.00 89.38 178 GLN A C 1
ATOM 1378 O O . GLN A 1 178 ? 2.505 -10.976 -14.193 1.00 89.38 178 GLN A O 1
ATOM 1383 N N . PHE A 1 179 ? 2.049 -9.446 -12.621 1.00 89.69 179 PHE A N 1
ATOM 1384 C CA . PHE A 1 179 ? 0.987 -8.794 -13.378 1.00 89.69 179 PHE A CA 1
ATOM 1385 C C . PHE A 1 179 ? 1.495 -8.205 -14.702 1.00 89.69 179 PHE A C 1
ATOM 1387 O O . PHE A 1 179 ? 0.844 -8.347 -15.736 1.00 89.69 179 PHE A O 1
ATOM 1394 N N . LEU A 1 180 ? 2.685 -7.594 -14.699 1.00 89.00 180 LEU A N 1
ATOM 1395 C CA . LEU A 1 180 ? 3.302 -7.108 -15.931 1.00 89.00 180 LEU A CA 1
ATOM 1396 C C . LEU A 1 180 ? 3.655 -8.241 -16.890 1.00 89.00 180 LEU A C 1
ATOM 1398 O O . LEU A 1 180 ? 3.427 -8.087 -18.083 1.00 89.00 180 LEU A O 1
ATOM 1402 N N . LEU A 1 181 ? 4.181 -9.365 -16.397 1.00 87.00 181 LEU A N 1
ATOM 1403 C CA . LEU A 1 181 ? 4.466 -10.529 -17.241 1.00 87.00 181 LEU A CA 1
ATOM 1404 C C . LEU A 1 181 ? 3.192 -11.112 -17.851 1.00 87.00 181 LEU A C 1
ATOM 1406 O O . LEU A 1 181 ? 3.197 -11.467 -19.022 1.00 87.00 181 LEU A O 1
ATOM 1410 N N . PHE A 1 182 ? 2.102 -11.150 -17.088 1.00 86.94 182 PHE A N 1
ATOM 1411 C CA . PHE A 1 182 ? 0.804 -11.616 -17.565 1.00 86.94 182 PHE A CA 1
ATOM 1412 C C . PHE A 1 182 ? 0.223 -10.726 -18.676 1.00 86.94 182 PHE A C 1
ATOM 1414 O O . PHE A 1 182 ? -0.341 -11.231 -19.641 1.00 86.94 182 PHE A O 1
ATOM 1421 N N . ILE A 1 183 ? 0.373 -9.401 -18.575 1.00 86.94 183 ILE A N 1
ATOM 1422 C CA . ILE A 1 183 ? -0.088 -8.479 -19.629 1.00 86.94 183 ILE A CA 1
ATOM 1423 C C . ILE A 1 183 ? 0.868 -8.468 -20.824 1.00 86.94 183 ILE A C 1
ATOM 1425 O O . ILE A 1 183 ? 0.430 -8.373 -21.968 1.00 86.94 183 ILE A O 1
ATOM 1429 N N . ALA A 1 184 ? 2.176 -8.513 -20.567 1.00 82.75 184 ALA A N 1
ATOM 1430 C CA . ALA A 1 184 ? 3.201 -8.407 -21.598 1.00 82.75 184 ALA A CA 1
ATOM 1431 C C . ALA A 1 184 ? 3.452 -9.726 -22.333 1.00 82.75 184 ALA A C 1
ATOM 1433 O O . ALA A 1 184 ? 4.084 -9.700 -23.391 1.00 82.75 184 ALA A O 1
ATOM 1434 N N . SER A 1 185 ? 2.997 -10.866 -21.800 1.00 76.81 185 SER A N 1
ATOM 1435 C CA . SER A 1 185 ? 3.102 -12.136 -22.505 1.00 76.81 185 SER A CA 1
ATOM 1436 C C . SER A 1 185 ? 2.333 -12.018 -23.817 1.00 76.81 185 SER A C 1
ATOM 1438 O O . SER A 1 185 ? 1.119 -11.784 -23.777 1.00 76.81 185 SER A O 1
ATOM 1440 N N . PRO A 1 186 ? 2.996 -12.156 -24.982 1.00 65.12 186 PRO A N 1
ATOM 1441 C CA . PRO A 1 186 ? 2.255 -12.292 -26.218 1.00 65.12 186 PRO A CA 1
ATOM 1442 C C . PRO A 1 186 ? 1.338 -13.496 -26.024 1.00 65.12 186 PRO A C 1
ATOM 1444 O O . PRO A 1 186 ? 1.806 -14.556 -25.598 1.00 65.12 186 PRO A O 1
ATOM 1447 N N . LEU A 1 187 ? 0.037 -13.323 -26.296 1.00 61.22 187 LEU A N 1
ATOM 1448 C CA . LEU A 1 187 ? -0.875 -14.453 -26.467 1.00 61.22 187 LEU A CA 1
ATOM 1449 C C . LEU A 1 187 ? -0.115 -15.514 -27.262 1.00 61.22 187 LEU A C 1
ATOM 1451 O O . LEU A 1 187 ? 0.578 -15.120 -28.213 1.00 61.22 187 LEU A O 1
ATOM 1455 N N . PRO A 1 188 ? -0.186 -16.808 -26.901 1.00 53.75 188 PRO A N 1
ATOM 1456 C CA . PRO A 1 188 ? 0.338 -17.829 -27.778 1.00 53.75 188 PRO A CA 1
ATOM 1457 C C . PRO A 1 188 ? -0.337 -17.582 -29.122 1.00 53.75 188 PRO A C 1
ATOM 1459 O O . PRO A 1 188 ? -1.525 -17.841 -29.304 1.00 53.75 188 PRO A O 1
ATOM 1462 N N . ARG A 1 189 ? 0.425 -17.015 -30.064 1.00 48.25 189 ARG A N 1
ATOM 1463 C CA . ARG A 1 189 ? 0.195 -17.240 -31.472 1.00 48.25 189 ARG A CA 1
ATOM 1464 C C . ARG A 1 189 ? 0.434 -18.731 -31.562 1.00 48.25 189 ARG A C 1
ATOM 1466 O O . ARG A 1 189 ? 1.557 -19.162 -31.801 1.00 48.25 189 ARG A O 1
ATOM 1473 N N . SER A 1 190 ? -0.599 -19.519 -31.267 1.00 50.19 190 SER A N 1
ATOM 1474 C CA . SER A 1 190 ? -0.798 -20.763 -31.971 1.00 50.19 190 SER A CA 1
ATOM 1475 C C . SER A 1 190 ? -0.555 -20.342 -33.403 1.00 50.19 190 SER A C 1
ATOM 1477 O O . SER A 1 190 ? -1.330 -19.555 -33.951 1.00 50.19 190 SER A O 1
ATOM 1479 N N . ALA A 1 191 ? 0.615 -20.691 -33.936 1.00 50.75 191 ALA A N 1
ATOM 1480 C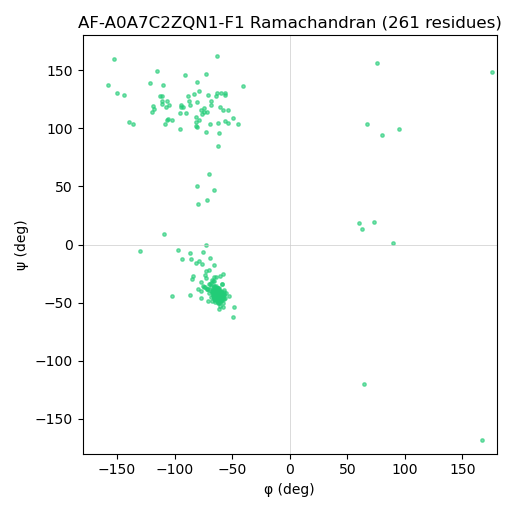 CA . ALA A 1 191 ? 0.774 -20.721 -35.363 1.00 50.75 191 ALA A CA 1
ATOM 1481 C C . ALA A 1 191 ? -0.451 -21.521 -35.784 1.00 50.75 191 ALA A C 1
ATOM 1483 O O . ALA A 1 191 ? -0.581 -22.682 -35.388 1.00 50.75 191 ALA A O 1
ATOM 1484 N N . LEU A 1 192 ? -1.437 -20.867 -36.403 1.00 50.12 192 LEU A N 1
ATOM 1485 C CA . LEU A 1 192 ? -2.344 -21.640 -37.208 1.00 50.12 192 LEU A CA 1
ATOM 1486 C C . LEU A 1 192 ? -1.377 -22.312 -38.170 1.00 50.12 192 LEU A C 1
ATOM 1488 O O . LEU A 1 192 ? -0.739 -21.643 -38.983 1.00 50.12 192 LEU A O 1
ATOM 1492 N N . ASP A 1 193 ? -1.162 -23.601 -37.946 1.00 46.72 193 ASP A N 1
ATOM 1493 C CA . ASP A 1 193 ? -0.417 -24.491 -38.812 1.00 46.72 193 ASP A CA 1
ATOM 1494 C C . ASP A 1 193 ? -1.291 -24.668 -40.057 1.00 46.72 193 ASP A C 1
ATOM 1496 O O . ASP A 1 193 ? -1.841 -25.729 -40.340 1.00 46.72 193 ASP A O 1
ATOM 1500 N N . VAL A 1 194 ? -1.552 -23.552 -40.745 1.00 54.22 194 VAL A N 1
ATOM 1501 C CA . VAL A 1 194 ? -2.152 -23.556 -42.062 1.00 54.22 194 VAL A CA 1
ATOM 1502 C C . VAL A 1 194 ? -1.024 -24.054 -42.931 1.00 54.22 194 VAL A C 1
ATOM 1504 O O . VAL A 1 194 ? -0.112 -23.314 -43.301 1.00 54.22 194 VAL A O 1
ATOM 1507 N N . SER A 1 195 ? -1.046 -25.351 -43.196 1.00 49.38 195 SER A N 1
ATOM 1508 C CA . SER A 1 195 ? -0.238 -25.924 -44.253 1.00 49.38 195 SER A CA 1
ATOM 1509 C C . SER A 1 195 ? -0.703 -25.283 -45.557 1.00 49.38 195 SER A C 1
ATOM 1511 O O . SER A 1 195 ? -1.708 -25.664 -46.153 1.00 49.38 195 SER A O 1
ATOM 1513 N N . ILE A 1 196 ? -0.002 -24.233 -45.981 1.00 54.88 196 ILE A N 1
ATOM 1514 C CA . ILE A 1 196 ? -0.239 -23.628 -47.284 1.00 54.88 196 ILE A CA 1
ATOM 1515 C C . ILE A 1 196 ? 0.252 -24.645 -48.312 1.00 54.88 196 ILE A C 1
ATOM 1517 O O . ILE A 1 196 ? 1.453 -24.856 -48.495 1.00 54.88 196 ILE A O 1
ATOM 1521 N N . VAL A 1 197 ? -0.691 -25.331 -48.950 1.00 56.12 197 VAL A N 1
ATOM 1522 C CA . VAL A 1 197 ? -0.393 -26.294 -50.006 1.00 56.12 197 VAL A CA 1
ATOM 1523 C C . VAL A 1 197 ? -0.155 -25.522 -51.299 1.00 56.12 197 VAL A C 1
ATOM 1525 O O . VAL A 1 197 ? -1.091 -25.112 -51.980 1.00 56.12 197 VAL A O 1
ATOM 1528 N N . TYR A 1 198 ? 1.114 -25.342 -51.657 1.00 54.69 198 TYR A N 1
ATOM 1529 C CA . TYR A 1 198 ? 1.499 -24.848 -52.977 1.00 54.69 198 TYR A CA 1
ATOM 1530 C C . TYR A 1 198 ? 1.516 -26.005 -53.981 1.00 54.69 198 TYR A C 1
ATOM 1532 O O . TYR A 1 198 ? 2.145 -27.040 -53.749 1.00 54.69 198 TYR A O 1
ATOM 1540 N N . GLY A 1 199 ? 0.847 -25.836 -55.121 1.00 59.25 199 GLY A N 1
ATOM 1541 C CA . GLY A 1 199 ? 0.841 -26.834 -56.186 1.00 59.25 199 GLY A CA 1
ATOM 1542 C C . GLY A 1 199 ? 0.481 -26.236 -57.539 1.00 59.25 199 GLY A C 1
ATOM 1543 O O . GLY A 1 199 ? -0.445 -25.438 -57.648 1.00 59.25 199 GLY A O 1
ATOM 1544 N N . ASN A 1 200 ? 1.201 -26.653 -58.581 1.00 60.38 200 ASN A N 1
ATOM 1545 C CA . ASN A 1 200 ? 0.840 -26.324 -59.956 1.00 60.38 200 ASN A CA 1
ATOM 1546 C C . ASN A 1 200 ? -0.293 -27.243 -60.421 1.00 60.38 200 ASN A C 1
ATOM 1548 O O . ASN A 1 200 ? -0.217 -28.466 -60.274 1.00 60.38 200 ASN A O 1
ATOM 1552 N N . VAL A 1 201 ? -1.324 -26.652 -61.017 1.00 62.50 201 VAL A N 1
ATOM 1553 C CA . VAL A 1 201 ? -2.455 -27.380 -61.593 1.00 62.50 201 VAL A CA 1
ATOM 1554 C C . VAL A 1 201 ? -2.188 -27.594 -63.084 1.00 62.50 201 VAL A C 1
ATOM 1556 O O . VAL A 1 201 ? -2.068 -26.636 -63.846 1.00 62.50 201 VAL A O 1
ATOM 1559 N N . TYR A 1 202 ? -2.093 -28.856 -63.509 1.00 57.56 202 TYR A N 1
ATOM 1560 C CA . TYR A 1 202 ? -1.870 -29.229 -64.909 1.00 57.56 202 TYR A CA 1
ATOM 1561 C C . TYR A 1 202 ? -3.124 -29.871 -65.496 1.00 57.56 202 TYR A C 1
ATOM 1563 O O . TYR A 1 202 ? -3.742 -30.726 -64.862 1.00 57.56 202 TYR A O 1
ATOM 1571 N N . CYS A 1 203 ? -3.481 -29.504 -66.729 1.00 57.88 203 CYS A N 1
ATOM 1572 C CA . CYS A 1 203 ? -4.572 -30.175 -67.439 1.00 57.88 203 CYS A CA 1
ATOM 1573 C C . CYS A 1 203 ? -4.127 -31.553 -67.945 1.00 57.88 203 CYS A C 1
ATOM 1575 O O . CYS A 1 203 ? -4.915 -32.494 -67.951 1.00 57.88 203 CYS A O 1
ATOM 1577 N N . SER A 1 204 ? -2.865 -31.678 -68.359 1.00 58.69 204 SER A N 1
ATOM 1578 C CA . SER A 1 204 ? -2.204 -32.903 -68.828 1.00 58.69 204 SER A CA 1
ATOM 1579 C C . SER A 1 204 ? -0.697 -32.783 -68.541 1.00 58.69 204 SER A C 1
ATOM 1581 O O . SER A 1 204 ? -0.229 -31.651 -68.378 1.00 58.69 204 SER A O 1
ATOM 1583 N N . PRO A 1 205 ? 0.091 -33.876 -68.479 1.00 57.38 205 PRO A N 1
ATOM 1584 C CA . PRO A 1 205 ? 1.532 -33.781 -68.246 1.00 57.38 205 PRO A CA 1
ATOM 1585 C C . PRO A 1 205 ? 2.185 -32.826 -69.259 1.00 57.38 205 PRO A C 1
ATOM 1587 O O . PRO A 1 205 ? 2.137 -33.073 -70.461 1.00 57.38 205 PRO A O 1
ATOM 1590 N N . GLY A 1 206 ? 2.745 -31.715 -68.772 1.00 56.91 206 GLY A N 1
ATOM 1591 C CA . GLY A 1 206 ? 3.403 -30.694 -69.599 1.00 56.91 206 GLY A CA 1
ATOM 1592 C C . GLY A 1 206 ? 2.515 -29.557 -70.128 1.00 56.91 206 GLY A C 1
ATOM 1593 O O . GLY A 1 206 ? 3.033 -28.691 -70.825 1.00 56.91 206 GLY A O 1
ATOM 1594 N N . CYS A 1 207 ? 1.216 -29.510 -69.802 1.00 55.84 207 CYS A N 1
ATOM 1595 C CA . CYS A 1 207 ? 0.315 -28.428 -70.219 1.00 55.84 207 CYS A CA 1
ATOM 1596 C C . CYS A 1 207 ? -0.283 -27.701 -69.001 1.00 55.84 207 CYS A C 1
ATOM 1598 O O . CYS A 1 207 ? -1.033 -28.294 -68.214 1.00 55.84 207 CYS A O 1
ATOM 1600 N N . PHE A 1 208 ? 0.081 -26.424 -68.845 1.00 58.00 208 PHE A N 1
ATOM 1601 C CA . PHE A 1 208 ? -0.435 -25.530 -67.806 1.00 58.00 208 PHE A CA 1
ATOM 1602 C C . PHE A 1 208 ? -1.881 -25.117 -68.113 1.00 58.00 208 PHE A C 1
ATOM 1604 O O . PHE A 1 208 ? -2.268 -24.990 -69.274 1.00 58.00 208 PHE A O 1
ATOM 1611 N N . LEU A 1 209 ? -2.690 -24.925 -67.071 1.00 60.06 209 LEU A N 1
ATOM 1612 C CA . LEU A 1 209 ? -4.017 -24.325 -67.207 1.00 60.06 209 LEU A CA 1
ATOM 1613 C C . LEU A 1 209 ? -3.888 -22.797 -67.277 1.00 60.06 209 LEU A C 1
ATOM 1615 O O . LEU A 1 209 ? -3.605 -22.168 -66.265 1.00 60.06 209 LEU A O 1
ATOM 1619 N N . ASP A 1 210 ? -4.150 -22.213 -68.450 1.00 55.25 210 ASP A N 1
ATOM 1620 C CA . ASP A 1 210 ? -4.162 -20.750 -68.666 1.00 55.25 210 ASP A CA 1
ATOM 1621 C C . ASP A 1 210 ? -5.411 -20.048 -68.097 1.00 55.25 210 ASP A C 1
ATOM 1623 O O . ASP A 1 210 ? -5.504 -18.821 -68.097 1.00 55.25 210 ASP A O 1
ATOM 1627 N N . GLY A 1 211 ? -6.386 -20.811 -67.602 1.00 60.25 211 GLY A N 1
ATOM 1628 C CA . GLY A 1 211 ? -7.589 -20.293 -66.960 1.00 60.25 211 GLY A CA 1
ATOM 1629 C C . GLY A 1 211 ? -8.553 -21.416 -66.589 1.00 60.25 211 GLY A C 1
ATOM 1630 O O . GLY A 1 211 ? -8.609 -22.454 -67.247 1.00 60.25 211 GLY A O 1
ATOM 1631 N N . GLY A 1 212 ? -9.309 -21.228 -65.512 1.00 64.88 212 GLY A N 1
ATOM 1632 C CA . GLY A 1 212 ? -10.258 -22.224 -65.023 1.00 64.88 212 GLY A CA 1
ATOM 1633 C C . GLY A 1 212 ? -10.753 -21.895 -63.626 1.00 64.88 212 GLY A C 1
ATOM 1634 O O . GLY A 1 212 ? -10.515 -20.802 -63.124 1.00 64.88 212 GLY A O 1
ATOM 1635 N N . PHE A 1 213 ? -11.428 -22.845 -62.990 1.00 61.84 213 PHE A N 1
ATOM 1636 C CA . PHE A 1 213 ? -11.773 -22.747 -61.580 1.00 61.84 213 PHE A CA 1
ATOM 1637 C C . PHE A 1 213 ? -11.172 -23.926 -60.825 1.00 61.84 213 PHE A C 1
ATOM 1639 O O . PHE A 1 213 ? -11.213 -25.055 -61.313 1.00 61.84 213 PHE A O 1
ATOM 1646 N N . VAL A 1 214 ? -10.633 -23.667 -59.638 1.00 66.56 214 VAL A N 1
ATOM 1647 C CA . VAL A 1 214 ? -10.172 -24.696 -58.707 1.00 66.56 214 VAL A CA 1
ATOM 1648 C C . VAL A 1 214 ? -11.108 -24.691 -57.514 1.00 66.56 214 VAL A C 1
ATOM 1650 O O . VAL A 1 214 ? -11.316 -23.664 -56.877 1.00 66.56 214 VAL A O 1
ATOM 1653 N N . GLY A 1 215 ? -11.695 -25.845 -57.234 1.00 65.00 215 GLY A N 1
ATOM 1654 C CA . GLY A 1 215 ? -12.414 -26.095 -55.996 1.00 65.00 215 GLY A CA 1
ATOM 1655 C C . GLY A 1 215 ? -11.699 -27.167 -55.205 1.00 65.00 215 GLY A C 1
ATOM 1656 O O . GLY A 1 215 ? -11.066 -28.054 -55.784 1.00 65.00 215 GLY A O 1
ATOM 1657 N N . ILE A 1 216 ? -11.803 -27.090 -53.887 1.00 69.00 216 ILE A N 1
ATOM 1658 C CA . ILE A 1 216 ? -11.245 -28.100 -52.998 1.00 69.00 216 ILE A CA 1
ATOM 1659 C C . ILE A 1 216 ? -12.406 -28.910 -52.443 1.00 69.00 216 ILE A C 1
ATOM 1661 O O . ILE A 1 216 ? -13.339 -28.370 -51.851 1.00 69.00 216 ILE A O 1
ATOM 1665 N N . LYS A 1 217 ? -12.356 -30.228 -52.639 1.00 61.44 217 LYS A N 1
ATOM 1666 C CA . LYS A 1 217 ? -13.307 -31.146 -52.017 1.00 61.44 217 LYS A CA 1
ATOM 1667 C C . LYS A 1 217 ? -12.706 -31.702 -50.730 1.00 61.44 217 LYS A C 1
ATOM 1669 O O . LYS A 1 217 ? -11.748 -32.473 -50.790 1.00 61.44 217 LYS A O 1
ATOM 1674 N N . VAL A 1 218 ? -13.288 -31.338 -49.591 1.00 67.50 218 VAL A N 1
ATOM 1675 C CA . VAL A 1 218 ? -12.890 -31.825 -48.266 1.00 67.50 218 VAL A CA 1
ATOM 1676 C C . VAL A 1 218 ? -13.981 -32.771 -47.766 1.00 67.50 218 VAL A C 1
ATOM 1678 O O . VAL A 1 218 ? -15.069 -32.358 -47.378 1.00 67.50 218 VAL A O 1
ATOM 1681 N N . GLY A 1 219 ? -13.721 -34.079 -47.827 1.00 72.75 219 GLY A N 1
ATOM 1682 C CA . GLY A 1 219 ? -14.728 -35.091 -47.491 1.00 72.75 219 GLY A CA 1
ATOM 1683 C C . GLY A 1 219 ? -15.923 -35.064 -48.456 1.00 72.75 219 GLY A C 1
ATOM 1684 O O . GLY A 1 219 ? -15.752 -35.289 -49.657 1.00 72.75 219 GLY A O 1
ATOM 1685 N N . ASN A 1 220 ? -17.129 -34.818 -47.927 1.00 68.44 220 ASN A N 1
ATOM 1686 C CA . ASN A 1 220 ? -18.353 -34.650 -48.723 1.00 68.44 220 ASN A CA 1
ATOM 1687 C C . ASN A 1 220 ? -18.667 -33.188 -49.071 1.00 68.44 220 ASN A C 1
ATOM 1689 O O . ASN A 1 220 ? -19.488 -32.968 -49.962 1.00 68.44 220 ASN A O 1
ATOM 1693 N N . ASP A 1 221 ? -17.996 -32.224 -48.438 1.00 55.16 221 ASP A N 1
ATOM 1694 C CA . ASP A 1 221 ? -18.209 -30.804 -48.691 1.00 55.16 221 ASP A CA 1
ATOM 1695 C C . ASP A 1 221 ? -17.274 -30.290 -49.786 1.00 55.16 221 ASP A C 1
ATOM 1697 O O . ASP A 1 221 ? -16.137 -30.743 -49.968 1.00 55.16 221 ASP A O 1
ATOM 1701 N N . TYR A 1 222 ? -17.792 -29.348 -50.565 1.00 62.44 222 TYR A N 1
ATOM 1702 C CA . TYR A 1 222 ? -17.092 -28.735 -51.682 1.00 62.44 222 TYR A CA 1
ATOM 1703 C C . TYR A 1 222 ? -16.932 -27.246 -51.411 1.00 62.44 222 TYR A C 1
ATOM 1705 O O . TYR A 1 222 ? -17.922 -26.520 -51.312 1.00 62.44 222 TYR A O 1
ATOM 1713 N N . ILE A 1 223 ? -15.682 -26.800 -51.297 1.00 60.75 223 ILE A N 1
ATOM 1714 C CA . ILE A 1 223 ? -15.348 -25.406 -51.042 1.00 60.75 223 ILE A CA 1
ATOM 1715 C C . ILE A 1 223 ? -14.901 -24.761 -52.356 1.00 60.75 223 ILE A C 1
ATOM 1717 O O . ILE A 1 223 ? -13.803 -25.012 -52.861 1.00 60.75 223 ILE A O 1
ATOM 1721 N N . GLY A 1 224 ? -15.800 -23.916 -52.873 1.00 60.03 224 GLY A N 1
ATOM 1722 C CA . GLY A 1 224 ? -15.584 -22.967 -53.965 1.00 60.03 224 GLY A CA 1
ATOM 1723 C C . GLY A 1 224 ? -15.536 -23.572 -55.368 1.00 60.03 224 GLY A C 1
ATOM 1724 O O . GLY A 1 224 ? -15.181 -24.724 -55.561 1.00 60.03 224 GLY A O 1
ATOM 1725 N N . PRO A 1 225 ? -15.820 -22.768 -56.397 1.00 57.81 225 PRO A N 1
ATOM 1726 C CA . PRO A 1 225 ? -14.863 -22.663 -57.490 1.00 57.81 225 PRO A CA 1
ATOM 1727 C C . PRO A 1 225 ? -14.138 -21.313 -57.400 1.00 57.81 225 PRO A C 1
ATOM 1729 O O . PRO A 1 225 ? -14.720 -20.273 -57.697 1.00 57.81 225 PRO A O 1
ATOM 1732 N N . VAL A 1 226 ? -12.859 -21.323 -57.013 1.00 62.84 226 VAL A N 1
ATOM 1733 C CA . VAL A 1 226 ? -11.976 -20.146 -57.060 1.00 62.84 226 VAL A CA 1
ATOM 1734 C C . VAL A 1 226 ? -11.465 -19.992 -58.486 1.00 62.84 226 VAL A C 1
ATOM 1736 O O . VAL A 1 226 ? -10.887 -20.923 -59.049 1.00 62.84 226 VAL A O 1
ATOM 1739 N N . LYS A 1 227 ? -11.700 -18.833 -59.103 1.00 58.50 227 LYS A N 1
ATOM 1740 C CA . LYS A 1 227 ? -11.254 -18.563 -60.47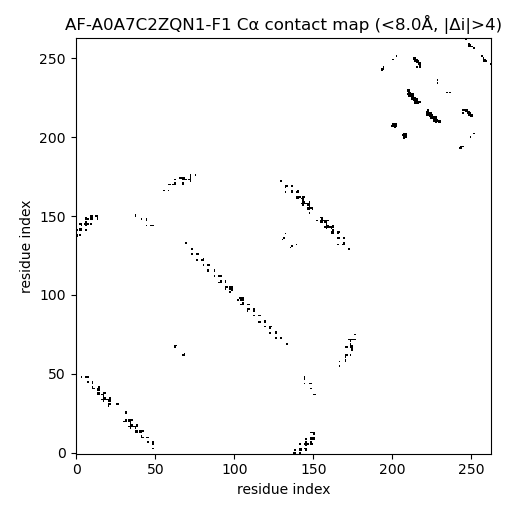3 1.00 58.50 227 LYS A CA 1
ATOM 1741 C C . LYS A 1 227 ? -9.728 -18.457 -60.502 1.00 58.50 227 LYS A C 1
ATOM 1743 O O . LYS A 1 227 ? -9.155 -17.618 -59.819 1.00 58.50 227 LYS A O 1
ATOM 1748 N N . LEU A 1 228 ? -9.080 -19.276 -61.322 1.00 61.12 228 LEU A N 1
ATOM 1749 C CA . LEU A 1 228 ? -7.678 -19.099 -61.674 1.00 61.12 228 LEU A CA 1
ATOM 1750 C C . LEU A 1 228 ? -7.566 -17.840 -62.532 1.00 61.12 228 LEU A C 1
ATOM 1752 O O . LEU A 1 228 ? -8.193 -17.749 -63.594 1.00 61.12 228 LEU A O 1
ATOM 1756 N N . GLY A 1 229 ? -6.789 -16.869 -62.054 1.00 50.66 229 GLY A N 1
ATOM 1757 C CA . GLY A 1 229 ? -6.410 -15.708 -62.846 1.00 50.66 229 GLY A CA 1
ATOM 1758 C C . GLY A 1 229 ? -5.737 -16.169 -64.134 1.00 50.66 229 GLY A C 1
ATOM 1759 O O . GLY A 1 229 ? -4.844 -17.015 -64.112 1.00 50.66 229 GLY A O 1
ATOM 1760 N N . THR A 1 230 ? -6.189 -15.637 -65.266 1.00 48.62 230 THR A N 1
ATOM 1761 C CA . THR A 1 230 ? -5.466 -15.780 -66.529 1.00 48.62 230 THR A CA 1
ATOM 1762 C C . THR A 1 230 ? -4.096 -15.152 -66.335 1.00 48.62 230 THR A C 1
ATOM 1764 O O . THR A 1 230 ? -4.040 -14.034 -65.832 1.00 48.62 230 THR A O 1
ATOM 1767 N N . GLY A 1 231 ? -3.016 -15.849 -66.696 1.00 47.25 231 GLY A N 1
ATOM 1768 C CA . GLY A 1 231 ? -1.622 -15.438 -66.477 1.00 47.25 231 GLY A CA 1
ATOM 1769 C C . GLY A 1 231 ? -1.170 -14.189 -67.248 1.00 47.25 231 GLY A C 1
ATOM 1770 O O . GLY A 1 231 ? -0.106 -14.191 -67.860 1.00 47.25 231 GLY A O 1
ATOM 1771 N N . ARG A 1 232 ? -1.962 -13.116 -67.232 1.00 37.16 232 ARG A N 1
ATOM 1772 C CA . ARG A 1 232 ? -1.576 -11.775 -67.647 1.00 37.16 232 ARG A CA 1
ATOM 1773 C C . ARG A 1 232 ? -1.383 -10.951 -66.380 1.00 37.16 232 ARG A C 1
ATOM 1775 O O . ARG A 1 232 ? -2.280 -10.845 -65.552 1.00 37.16 232 ARG A O 1
ATOM 1782 N N . GLN A 1 233 ? -0.165 -10.459 -66.227 1.00 42.06 233 GLN A N 1
ATOM 1783 C CA . GLN A 1 233 ? 0.443 -9.913 -65.017 1.00 42.06 233 GLN A CA 1
ATOM 1784 C C . GLN A 1 233 ? -0.114 -8.539 -64.594 1.00 42.06 233 GLN A C 1
ATOM 1786 O O . GLN A 1 233 ? 0.653 -7.701 -64.142 1.00 42.06 233 GLN A O 1
ATOM 1791 N N . ASP A 1 234 ? -1.423 -8.305 -64.734 1.00 35.62 234 ASP A N 1
ATOM 1792 C CA . ASP A 1 234 ? -2.012 -6.969 -64.572 1.00 35.62 234 ASP A CA 1
ATOM 1793 C C . ASP A 1 234 ? -3.231 -6.898 -63.629 1.00 35.62 234 ASP A C 1
ATOM 1795 O O . ASP A 1 234 ? -3.655 -5.791 -63.308 1.00 35.62 234 ASP A O 1
ATOM 1799 N N . ASP A 1 235 ? -3.754 -8.016 -63.107 1.00 35.66 235 ASP A N 1
ATOM 1800 C CA . ASP A 1 235 ? -4.903 -7.980 -62.185 1.00 35.66 235 ASP A CA 1
ATOM 1801 C C . ASP A 1 235 ? -4.510 -8.389 -60.747 1.00 35.66 235 ASP A C 1
ATOM 1803 O O . ASP A 1 235 ? -4.033 -9.510 -60.532 1.00 35.66 235 ASP A O 1
ATOM 1807 N N . PRO A 1 236 ? -4.704 -7.517 -59.735 1.00 33.69 236 PRO A N 1
ATOM 1808 C CA . PRO A 1 236 ? -4.444 -7.847 -58.339 1.00 33.69 236 PRO A CA 1
ATOM 1809 C C . PRO A 1 236 ? -5.554 -8.772 -57.824 1.00 33.69 236 PRO A C 1
ATOM 1811 O O . PRO A 1 236 ? -6.713 -8.374 -57.742 1.00 33.69 236 PRO A O 1
ATOM 1814 N N . PHE A 1 237 ? -5.216 -10.017 -57.487 1.00 38.62 237 PHE A N 1
ATOM 1815 C CA . PHE A 1 237 ? -6.153 -10.921 -56.820 1.00 38.62 237 PHE A CA 1
ATOM 1816 C C . PHE A 1 237 ? -6.100 -10.735 -55.302 1.00 38.62 237 PHE A C 1
ATOM 1818 O O . PHE A 1 237 ? -5.071 -10.988 -54.672 1.00 38.62 237 PHE A O 1
ATOM 1825 N N . ASP A 1 238 ? -7.250 -10.366 -54.739 1.00 34.19 238 ASP A N 1
ATOM 1826 C CA . ASP A 1 238 ? -7.619 -10.627 -53.352 1.00 34.19 238 ASP A CA 1
ATOM 1827 C C . ASP A 1 238 ? -7.687 -12.151 -53.153 1.00 34.19 238 ASP A C 1
ATOM 1829 O O . ASP A 1 238 ? -8.594 -12.827 -53.645 1.00 34.19 238 ASP A O 1
ATOM 1833 N N . ALA A 1 239 ? -6.681 -12.718 -52.488 1.00 34.41 239 ALA A N 1
ATOM 1834 C CA . ALA A 1 239 ? -6.682 -14.118 -52.088 1.00 34.41 239 ALA A CA 1
ATOM 1835 C C . ALA A 1 239 ? -7.491 -14.261 -50.793 1.00 34.41 239 ALA A C 1
ATOM 1837 O O . ALA A 1 239 ? -7.030 -13.871 -49.722 1.00 34.41 239 ALA A O 1
ATOM 1838 N N . GLU A 1 240 ? -8.702 -14.807 -50.893 1.00 33.38 240 GLU A N 1
ATOM 1839 C CA . GLU A 1 240 ? -9.483 -15.206 -49.724 1.00 33.38 240 GLU A CA 1
ATOM 1840 C C . GLU A 1 240 ? -8.876 -16.498 -49.144 1.00 33.38 240 GLU A C 1
ATOM 1842 O O . GLU A 1 240 ? -8.754 -17.522 -49.820 1.00 33.38 240 GLU A O 1
ATOM 1847 N N . GLU A 1 241 ? -8.396 -16.402 -47.905 1.00 31.64 241 GLU A N 1
ATOM 1848 C CA . GLU A 1 241 ? -7.645 -17.424 -47.179 1.00 31.64 241 GLU A CA 1
ATOM 1849 C C . GLU A 1 241 ? -8.604 -18.515 -46.670 1.00 31.64 241 GLU A C 1
ATOM 1851 O O . GLU A 1 241 ? -9.490 -18.250 -45.860 1.00 31.64 241 GLU A O 1
ATOM 1856 N N . ILE A 1 242 ? -8.461 -19.749 -47.164 1.00 34.47 242 ILE A N 1
ATOM 1857 C CA . ILE A 1 242 ? -9.314 -20.878 -46.763 1.00 34.47 242 ILE A CA 1
ATOM 1858 C C . ILE A 1 242 ? -8.504 -21.822 -45.878 1.00 34.47 242 ILE A C 1
ATOM 1860 O O . ILE A 1 242 ? -7.501 -22.397 -46.303 1.00 34.47 242 ILE A O 1
ATOM 1864 N N . HIS A 1 243 ? -8.962 -21.979 -44.639 1.00 31.69 243 HIS A N 1
ATOM 1865 C CA . HIS A 1 243 ? -8.366 -22.865 -43.651 1.00 31.69 243 HIS A CA 1
ATOM 1866 C C . HIS A 1 243 ? -8.798 -24.326 -43.855 1.00 31.69 243 HIS A C 1
ATOM 1868 O O . HIS A 1 243 ? -9.972 -24.610 -44.074 1.00 31.69 243 HIS A O 1
ATOM 1874 N N . ASP A 1 244 ? -7.826 -25.223 -43.667 1.00 34.88 244 ASP A N 1
ATOM 1875 C CA . ASP A 1 244 ? -7.971 -26.662 -43.409 1.00 34.88 244 ASP A CA 1
ATOM 1876 C C . ASP A 1 244 ? -8.243 -27.568 -44.632 1.00 34.88 244 ASP A C 1
ATOM 1878 O O . ASP A 1 244 ? -9.376 -27.791 -45.057 1.00 34.88 244 ASP A O 1
ATOM 1882 N N . VAL A 1 245 ? -7.175 -28.138 -45.215 1.00 35.78 245 VAL A N 1
ATOM 1883 C CA . VAL A 1 245 ? -7.281 -29.082 -46.342 1.00 35.78 245 VAL A CA 1
ATOM 1884 C C . VAL A 1 245 ? -6.288 -30.234 -46.188 1.00 35.78 245 VAL A C 1
ATOM 1886 O O . VAL A 1 245 ? -5.103 -30.097 -46.472 1.00 35.78 245 VAL A O 1
ATOM 1889 N N . GLN A 1 246 ? -6.785 -31.418 -45.815 1.00 31.02 246 GLN A N 1
ATOM 1890 C CA . GLN A 1 246 ? -5.972 -32.641 -45.743 1.00 31.02 246 GLN A CA 1
ATOM 1891 C C . GLN A 1 246 ? -5.851 -33.409 -47.073 1.00 31.02 246 GLN A C 1
ATOM 1893 O O . GLN A 1 246 ? -4.998 -34.287 -47.169 1.00 31.02 246 GLN A O 1
ATOM 1898 N N . ARG A 1 247 ? -6.643 -33.111 -48.120 1.00 32.88 247 ARG A N 1
ATOM 1899 C CA . ARG A 1 247 ? -6.480 -33.713 -49.466 1.00 32.88 247 ARG A CA 1
ATOM 1900 C C . ARG A 1 247 ? -6.940 -32.777 -50.586 1.00 32.88 247 ARG A C 1
ATOM 1902 O O . ARG A 1 247 ? -8.054 -32.269 -50.553 1.00 32.88 247 ARG A O 1
ATOM 1909 N N . LEU A 1 248 ? -6.091 -32.606 -51.602 1.00 34.81 248 LEU A N 1
ATOM 1910 C CA . LEU A 1 248 ? -6.357 -31.792 -52.791 1.00 34.81 248 LEU A CA 1
ATOM 1911 C C . LEU A 1 248 ? -6.919 -32.675 -53.920 1.00 34.81 248 LEU A C 1
ATOM 1913 O O . LEU A 1 248 ? -6.242 -33.593 -54.382 1.00 34.81 248 LEU A O 1
ATOM 1917 N N . TYR A 1 249 ? -8.130 -32.380 -54.394 1.00 35.28 249 TYR A N 1
ATOM 1918 C CA . TYR A 1 249 ? -8.719 -33.015 -55.578 1.00 35.28 249 TYR A CA 1
ATOM 1919 C C . TYR A 1 249 ? -8.995 -31.953 -56.644 1.00 35.28 249 TYR A C 1
ATOM 1921 O O . TYR A 1 249 ? -9.783 -31.043 -56.416 1.00 35.28 249 TYR A O 1
ATOM 1929 N N . ILE A 1 250 ? -8.362 -32.080 -57.812 1.00 37.31 250 ILE A N 1
ATOM 1930 C CA . ILE A 1 250 ? -8.567 -31.192 -58.966 1.00 37.31 250 ILE A CA 1
ATOM 1931 C C . ILE A 1 250 ? -9.650 -31.814 -59.859 1.00 37.31 250 ILE A C 1
ATOM 1933 O O . ILE A 1 250 ? -9.471 -32.920 -60.371 1.00 37.31 250 ILE A O 1
ATOM 1937 N N . LEU A 1 251 ? -10.776 -31.122 -60.051 1.00 30.27 251 LEU A N 1
ATOM 1938 C CA . LEU A 1 251 ? -11.839 -31.550 -60.967 1.00 30.27 251 LEU A CA 1
ATOM 1939 C C . LEU A 1 251 ? -11.559 -31.039 -62.387 1.00 30.27 251 LEU A C 1
ATOM 1941 O O . LEU A 1 251 ? -11.411 -29.842 -62.617 1.00 30.27 251 LEU A O 1
ATOM 1945 N N . ARG A 1 252 ? -11.499 -31.965 -63.350 1.00 33.00 252 ARG A N 1
ATOM 1946 C CA . ARG A 1 252 ? -11.327 -31.689 -64.783 1.00 33.00 252 ARG A CA 1
ATOM 1947 C C . ARG A 1 252 ? -12.700 -31.481 -65.429 1.00 33.00 252 ARG A C 1
ATOM 1949 O O . ARG A 1 252 ? -13.567 -32.347 -65.311 1.00 33.00 252 ARG A O 1
ATOM 1956 N N . CYS A 1 253 ? -12.896 -30.376 -66.147 1.00 30.91 253 CYS A N 1
ATOM 1957 C CA . CYS A 1 253 ? -14.023 -30.252 -67.071 1.00 30.91 253 CYS A CA 1
ATOM 1958 C C . CYS A 1 253 ? -13.788 -31.166 -68.286 1.00 30.91 253 CYS A C 1
ATOM 1960 O O . CYS A 1 253 ? -12.735 -31.108 -68.914 1.00 30.91 253 CYS A O 1
ATOM 1962 N N . HIS A 1 254 ? -14.797 -31.989 -68.585 1.00 29.45 254 HIS A N 1
ATOM 1963 C CA . HIS A 1 254 ? -14.862 -33.061 -69.588 1.00 29.45 254 HIS A CA 1
ATOM 1964 C C . HIS A 1 254 ? -13.973 -34.300 -69.356 1.00 29.45 254 HIS A C 1
ATOM 1966 O O . HIS A 1 254 ? -12.787 -34.329 -69.668 1.00 29.45 254 HIS A O 1
ATOM 1972 N N . GLY A 1 255 ? -14.622 -35.384 -68.909 1.00 27.97 255 GLY A N 1
ATOM 1973 C CA . GLY A 1 255 ? -14.077 -36.746 -68.903 1.00 27.97 255 GLY A CA 1
ATOM 1974 C C . GLY A 1 255 ? -13.422 -37.133 -67.577 1.00 27.97 255 GLY A C 1
ATOM 1975 O O . GLY A 1 255 ? -12.277 -36.788 -67.304 1.00 27.97 255 GLY A O 1
ATOM 1976 N N . THR A 1 256 ? -14.165 -37.871 -66.756 1.00 30.53 256 THR A N 1
ATOM 1977 C CA . THR A 1 256 ? -13.806 -38.345 -65.412 1.00 30.53 256 THR A CA 1
ATOM 1978 C C . THR A 1 256 ? -12.542 -39.205 -65.375 1.00 30.53 256 THR A C 1
ATOM 1980 O O . THR A 1 256 ? -12.567 -40.340 -65.844 1.00 30.53 256 THR A O 1
ATOM 1983 N N . GLN A 1 257 ? -11.498 -38.722 -64.694 1.00 30.09 257 GLN A N 1
ATOM 1984 C CA . GLN A 1 257 ? -10.579 -39.557 -63.912 1.00 30.09 257 GLN A CA 1
ATOM 1985 C C . GLN A 1 257 ? -10.132 -38.810 -62.648 1.00 30.09 257 GLN A C 1
ATOM 1987 O O . GLN A 1 257 ? -9.702 -37.660 -62.708 1.00 30.09 257 GLN A O 1
ATOM 1992 N N . VAL A 1 258 ? -10.265 -39.479 -61.501 1.00 35.47 258 VAL A N 1
ATOM 1993 C CA . VAL A 1 258 ? -9.870 -38.988 -60.176 1.00 35.47 258 VAL A CA 1
ATOM 1994 C C . VAL A 1 258 ? -8.425 -39.411 -59.929 1.00 35.47 258 VAL A C 1
ATOM 1996 O O . VAL A 1 258 ? -8.143 -40.600 -59.790 1.00 35.47 258 VAL A O 1
ATOM 1999 N N . LEU A 1 259 ? -7.502 -38.452 -59.866 1.00 31.02 259 LEU A N 1
ATOM 2000 C CA . LEU A 1 259 ? -6.136 -38.715 -59.414 1.00 31.02 259 LEU A CA 1
ATOM 2001 C C . LEU A 1 259 ? -6.117 -38.733 -57.883 1.00 31.02 259 LEU A C 1
ATOM 2003 O O . LEU A 1 259 ? -6.143 -37.693 -57.231 1.00 31.02 259 LEU A O 1
ATOM 2007 N N . HIS A 1 260 ? -6.083 -39.936 -57.312 1.00 27.16 260 HIS A N 1
ATOM 2008 C CA . HIS A 1 260 ? -5.784 -40.135 -55.899 1.00 27.16 260 HIS A CA 1
ATOM 2009 C C . HIS A 1 260 ? -4.282 -39.961 -55.677 1.00 27.16 260 HIS A C 1
ATOM 2011 O O . HIS A 1 260 ? -3.491 -40.803 -56.100 1.00 27.16 260 HIS A O 1
ATOM 2017 N N . LYS A 1 261 ? -3.883 -38.903 -54.970 1.00 30.38 261 LYS A N 1
ATOM 2018 C CA . LYS A 1 261 ? -2.575 -38.866 -54.315 1.00 30.38 261 LYS A CA 1
ATOM 2019 C C . LYS A 1 261 ? -2.799 -39.038 -52.817 1.00 30.38 261 LYS A C 1
ATOM 2021 O O . LYS A 1 261 ? -3.332 -38.149 -52.161 1.00 30.38 261 LYS A O 1
ATOM 2026 N N . HIS A 1 262 ? -2.450 -40.216 -52.306 1.00 24.59 262 HIS A N 1
ATOM 2027 C CA . HIS A 1 262 ? -2.288 -40.425 -50.874 1.00 24.59 262 HIS A CA 1
ATOM 2028 C C . HIS A 1 262 ? -1.007 -39.708 -50.447 1.00 24.59 262 HIS A C 1
ATOM 2030 O O . HIS A 1 262 ? 0.082 -40.070 -50.895 1.00 24.59 262 HIS A O 1
ATOM 2036 N N . VAL A 1 263 ? -1.169 -38.669 -49.634 1.00 27.55 263 VAL A N 1
ATOM 2037 C CA . VAL A 1 263 ? -0.158 -38.201 -48.685 1.00 27.55 263 VAL A CA 1
ATOM 2038 C C . VAL A 1 263 ? -0.729 -38.473 -47.302 1.00 27.55 263 VAL A C 1
ATOM 2040 O O . VAL A 1 263 ? -1.971 -38.327 -47.160 1.00 27.55 263 VAL A O 1
#

Foldseek 3Di:
DVLLVLLLVLLVVLLVLLVVQCPDPDPPPVSNVQSVVSNVLSVVLVVCSVCVVVVVVVLVVLLVVLVQDLVVLLVVLVVVLVVLVVVLVVLVVVLVVCCVVDVPVSVVSVVVSVVSVVVNVVSVVLNVVSVCLVVCLVVQLSNLSSLSSHHPRPRPVVSVCSNCVSSCCNRVSSCVVVVCCVVPPDDPPPVLPQVPDDDFDALDVPHGDQWDFAWFDDPPDIHDRHIDDRPDPPDDDDDDDDGDHPDGWGDHDDDDDTDDDDD

Organism: NCBI:txid334771

Solvent-accessible surface area (backbone atoms only — not comparable to full-atom values): 15042 Å² total; per-residue (Å²): 112,71,48,46,58,50,18,50,54,36,20,53,50,23,30,53,51,10,50,52,43,54,70,47,95,61,95,48,69,73,61,44,59,46,8,64,51,33,36,54,48,20,53,54,49,52,52,48,63,75,42,44,66,60,53,53,52,50,48,54,50,52,22,52,75,71,68,31,38,62,68,60,32,54,50,48,53,49,51,53,46,53,54,48,54,51,50,43,52,53,50,51,54,49,30,65,57,43,37,77,77,40,76,68,58,27,59,58,46,50,54,53,44,53,56,52,49,54,54,41,53,54,51,52,50,52,48,52,52,48,49,50,40,71,77,30,33,70,58,41,34,27,47,10,50,28,32,42,22,40,61,92,56,79,38,28,67,59,10,51,49,36,32,51,50,36,54,51,49,58,42,50,55,25,36,46,65,59,53,50,50,66,70,66,47,74,72,83,73,68,70,75,83,67,77,78,83,83,77,87,68,60,80,47,97,94,37,77,61,66,57,52,59,55,34,44,44,59,88,91,48,74,52,63,71,45,71,46,73,50,89,59,100,78,73,91,76,86,79,83,85,81,82,85,79,88,56,83,44,83,78,70,86,82,75,95,75,85,75,84,77,90,121

Nearest PDB structures (foldseek):
  1i4t-assembly1_B  TM=2.899E-01  e=8.558E+00  Homo sapiens